Protein AF-A0A0N5BJQ1-F1 (afdb_monomer)

Secondary structure (DSSP, 8-state):
--SB-TTT-PBPB-TTSTTBEEEETT--EEEHHHHHHHHHHSSS-B-TTT--B--GGGEEE-----GGGTT----HHHHHHTTS--S-----EEEEETTEEEEEEEEEEETTEEEEEEEEEE----TT----EEEEEEEEEETTEEEEEEEEPSPPEEEEEEE-S-SSEEEEEEEETTS-EEEEEEE--SS------

Radius of gyration: 18.58 Å; Cα contacts (8 Å, |Δi|>4): 342; chains: 1; bounding box: 50×44×50 Å

InterPro domains:
  IPR001841 Zinc finger, RING-type [PS50089] (5-51)
  IPR013083 Zinc finger, RING/FYVE/PHD-type [G3DSA:3.30.40.10] (2-105)
  IPR018957 Zinc finger, C3HC4 RING-type [PF00097] (5-49)
  IPR037381 E3 ubiquitin-protein ligase RFWD3 [PTHR16047] (4-63)

pLDDT: mean 73.51, std 18.26, range [29.89, 95.06]

Organism: Strongyloides papillosus (NCBI:txid174720)

Nearest PDB structures (foldseek):
  6tlb-assembly1_C-2  TM=3.606E-01  e=2.655E+00  Plasmodium falciparum 3D7
  3fbq-assembly1_A  TM=3.312E-01  e=2.655E+00  Bacillus anthracis str. Sterne
  4hvn-assembly1_B  TM=5.365E-01  e=8.677E+00  Catenulispora acidiphila DSM 44928

Solvent-accessible surface area (backbone atoms only — not comparable to full-atom values): 11856 Å² total; per-residue (Å²): 131,71,86,33,15,76,83,81,69,44,67,34,42,62,81,93,47,64,39,11,43,24,32,36,81,85,70,53,56,30,20,41,49,58,50,54,49,52,40,73,77,34,100,62,41,48,39,93,88,77,69,42,81,50,56,89,84,36,49,44,76,56,70,55,70,58,68,78,65,52,72,62,82,77,53,73,74,58,57,61,61,66,76,67,88,62,94,69,94,72,53,83,40,83,47,76,57,89,64,35,33,46,29,44,52,46,73,50,76,48,91,78,31,41,38,39,33,32,35,41,39,43,62,76,85,62,93,83,64,93,73,78,50,52,36,28,32,39,37,30,25,50,60,78,43,75,80,41,78,46,77,42,64,75,60,47,76,72,45,77,50,73,53,72,84,54,82,61,40,48,35,38,38,37,32,31,70,86,70,52,72,52,73,52,66,47,71,63,56,94,86,61,94,69,82,77,131

Sequence (197 aa):
MPFVCAICSEAYTTNGTEHALFSTKYGHLFGKSCLEKWIQEKSRFECPTYRKLLLDSDYHPIYDVPNEFFEFQLDDKTRKCISGTSKEKQFFYKKRYGKACKIIEFFGTSNGYILIASYDVFHNDDFHNSSYEGSYFLKIYESDYVCYNRNFRPDRITAVVVNNYCKDDVEFCVGFSNGDIYKTVFYLTNGVRQTPR

Mean predicted aligned error: 15.21 Å

Foldseek 3Di:
DPCAAPQPRHHADAPPDQQAWKAFLVGHIHGNVRLVVVCVVDPFNADPVPRDGDDPVRMDGQAQPDNVRRPFDDDPVLSVVVPPPDPDPFRWGWDDDPQKIKIWGDWDDALQKIKTKIKIWGDDPPPPDGDTDIWIKIFIDNRNDGLDIDIDDRFDFDDKDWDRPDNQWIWIWTATPVGDIDTDIGGNDPPDRDDGD

Structure (mmCIF, N/CA/C/O backbone):
data_AF-A0A0N5BJQ1-F1
#
_entry.id   AF-A0A0N5BJQ1-F1
#
loop_
_atom_site.group_PDB
_atom_site.id
_atom_site.type_symbol
_atom_site.label_atom_id
_atom_site.label_alt_id
_atom_site.label_comp_id
_atom_site.label_asym_id
_atom_site.label_entity_id
_atom_site.label_seq_id
_atom_site.pdbx_PDB_ins_code
_atom_site.Cartn_x
_atom_site.Cartn_y
_atom_site.Cartn_z
_atom_site.occupancy
_atom_site.B_iso_or_equiv
_atom_site.auth_seq_id
_atom_site.auth_comp_id
_atom_site.auth_asym_id
_atom_site.auth_atom_id
_atom_site.pdbx_PDB_model_num
ATOM 1 N N . MET A 1 1 ? 0.325 10.043 2.085 1.00 47.06 1 MET A N 1
ATOM 2 C CA . MET A 1 1 ? 0.699 10.255 3.500 1.00 47.06 1 MET A CA 1
ATOM 3 C C . MET A 1 1 ? 2.065 9.626 3.694 1.00 47.06 1 MET A C 1
ATOM 5 O O . MET A 1 1 ? 2.308 8.616 3.042 1.00 47.06 1 MET A O 1
ATOM 9 N N . PRO A 1 2 ? 2.956 10.212 4.505 1.00 50.66 2 PRO A N 1
ATOM 10 C CA . PRO A 1 2 ? 4.203 9.539 4.848 1.00 50.66 2 PRO A CA 1
ATOM 11 C C . PRO A 1 2 ? 3.870 8.267 5.632 1.00 50.66 2 PRO A C 1
ATOM 13 O O . PRO A 1 2 ? 2.842 8.226 6.309 1.00 50.66 2 PRO A O 1
ATOM 16 N N . PHE A 1 3 ? 4.737 7.259 5.594 1.00 72.19 3 PHE A N 1
ATOM 17 C CA . PHE A 1 3 ? 4.626 6.113 6.500 1.00 72.19 3 PHE A CA 1
ATOM 18 C C . PHE A 1 3 ? 5.148 6.486 7.902 1.00 72.19 3 PHE A C 1
ATOM 20 O O . PHE A 1 3 ? 6.046 5.851 8.445 1.00 72.19 3 PHE A O 1
ATOM 27 N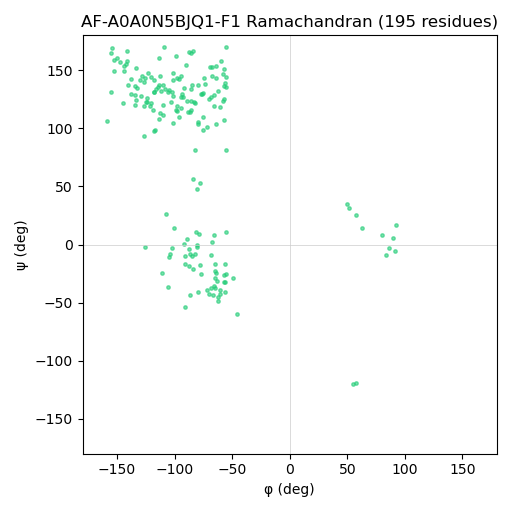 N . VAL A 1 4 ? 4.618 7.582 8.452 1.00 81.19 4 VAL A N 1
ATOM 28 C CA . VAL A 1 4 ? 4.858 8.055 9.817 1.00 81.19 4 VAL A CA 1
ATOM 29 C C . VAL A 1 4 ? 3.529 8.434 10.449 1.00 81.19 4 VAL A C 1
ATOM 31 O O . VAL A 1 4 ? 2.588 8.835 9.758 1.00 81.19 4 VAL A O 1
ATOM 34 N N . CYS A 1 5 ? 3.454 8.330 11.768 1.00 87.56 5 CYS A N 1
ATOM 35 C CA . CYS A 1 5 ? 2.252 8.629 12.524 1.00 87.56 5 CYS A CA 1
ATOM 36 C C . CYS A 1 5 ? 1.780 10.064 12.271 1.00 87.56 5 CYS A C 1
ATOM 38 O O . CYS A 1 5 ? 2.505 11.022 12.518 1.00 87.56 5 CYS A O 1
ATOM 40 N N . ALA A 1 6 ? 0.525 10.237 11.852 1.00 84.56 6 ALA A N 1
ATOM 41 C CA . ALA A 1 6 ? -0.022 11.563 11.564 1.00 84.56 6 ALA A CA 1
ATOM 42 C C . ALA A 1 6 ? -0.213 12.459 12.810 1.00 84.56 6 ALA A C 1
ATOM 44 O O . ALA A 1 6 ? -0.521 13.638 12.656 1.00 84.56 6 ALA A O 1
ATOM 45 N N . ILE A 1 7 ? -0.045 11.923 14.027 1.00 89.12 7 ILE A N 1
ATOM 46 C CA . ILE A 1 7 ? -0.130 12.687 15.284 1.00 89.12 7 ILE A CA 1
ATOM 47 C C . ILE A 1 7 ? 1.245 13.233 15.690 1.00 89.12 7 ILE A C 1
ATOM 49 O O . ILE A 1 7 ? 1.377 14.429 15.924 1.00 89.12 7 ILE A O 1
ATOM 53 N N . CYS A 1 8 ? 2.267 12.376 15.782 1.00 91.06 8 CYS A N 1
ATOM 54 C CA . CYS A 1 8 ? 3.595 12.767 16.276 1.00 91.06 8 CYS A CA 1
ATOM 55 C C . CYS A 1 8 ? 4.651 12.933 15.176 1.00 91.06 8 CYS A C 1
ATOM 57 O O . CYS A 1 8 ? 5.734 13.423 15.458 1.00 91.06 8 CYS A O 1
ATOM 59 N N . SER A 1 9 ? 4.346 12.557 13.932 1.00 85.62 9 SER A N 1
ATOM 60 C CA . SER A 1 9 ? 5.281 12.534 12.795 1.00 85.62 9 SER A CA 1
ATOM 61 C C . SER A 1 9 ? 6.473 11.573 12.939 1.00 85.62 9 SER A C 1
ATOM 63 O O . SER A 1 9 ? 7.401 11.639 12.134 1.00 85.62 9 SER A O 1
ATOM 65 N N . GLU A 1 10 ? 6.429 10.651 13.904 1.00 85.56 10 GLU A N 1
ATOM 66 C CA . GLU A 1 10 ? 7.450 9.616 14.107 1.00 85.56 10 GLU A CA 1
ATOM 67 C C . GLU A 1 10 ? 7.145 8.332 13.324 1.00 85.56 10 GLU A C 1
ATOM 69 O O . GLU A 1 10 ? 5.989 8.028 13.008 1.00 85.56 10 GLU A O 1
ATOM 74 N N . ALA A 1 11 ? 8.195 7.574 13.003 1.00 83.00 11 ALA A N 1
ATOM 75 C CA . ALA A 1 11 ? 8.070 6.285 12.330 1.00 83.00 11 ALA A CA 1
ATOM 76 C C . ALA A 1 11 ? 7.322 5.269 13.204 1.00 83.00 11 ALA A C 1
ATOM 78 O O . ALA A 1 11 ? 7.492 5.231 14.423 1.00 83.00 11 ALA A O 1
ATOM 79 N N . TYR A 1 12 ? 6.512 4.426 12.565 1.00 85.81 12 TYR A N 1
ATOM 80 C CA . TYR A 1 12 ? 5.837 3.322 13.243 1.00 85.81 12 TYR A CA 1
ATOM 81 C C . TYR A 1 12 ? 6.841 2.267 13.706 1.00 85.81 12 TYR A C 1
ATOM 83 O O . TYR A 1 12 ? 7.895 2.084 13.097 1.00 85.81 12 TYR A O 1
ATOM 91 N N . THR A 1 13 ? 6.491 1.547 14.763 1.00 86.12 13 THR A N 1
ATOM 92 C CA . THR A 1 13 ? 7.297 0.442 15.285 1.00 86.12 13 THR A CA 1
ATOM 93 C C . THR A 1 13 ? 6.628 -0.904 15.019 1.00 86.12 13 THR A C 1
ATOM 95 O O . THR A 1 13 ? 5.479 -0.979 14.581 1.00 86.12 13 THR A O 1
ATOM 98 N N . THR A 1 14 ? 7.364 -1.986 15.271 1.00 80.06 14 THR A N 1
ATOM 99 C CA . THR A 1 14 ? 6.900 -3.359 15.049 1.00 80.06 14 THR A CA 1
ATOM 100 C C . THR A 1 14 ? 5.643 -3.691 15.857 1.00 80.06 14 THR A C 1
ATOM 102 O O . THR A 1 14 ? 5.338 -3.071 16.881 1.00 80.06 14 THR A O 1
ATOM 105 N N . ASN A 1 15 ? 4.894 -4.698 15.410 1.00 78.81 15 ASN A N 1
ATOM 106 C CA . ASN A 1 15 ? 3.675 -5.138 16.086 1.00 78.81 15 ASN A CA 1
ATOM 107 C C . ASN A 1 15 ? 3.924 -5.488 17.561 1.00 78.81 15 ASN A C 1
ATOM 109 O O . ASN A 1 15 ? 4.967 -6.022 17.927 1.00 78.81 15 ASN A O 1
ATOM 113 N N . GLY A 1 16 ? 2.944 -5.182 18.415 1.00 80.81 16 GLY A N 1
ATOM 114 C CA . GLY A 1 16 ? 3.022 -5.424 19.861 1.00 80.81 16 GLY A CA 1
ATOM 115 C C . GLY A 1 16 ? 3.750 -4.338 20.662 1.00 80.81 16 GLY A C 1
ATOM 116 O O . GLY A 1 16 ? 3.666 -4.338 21.886 1.00 80.81 16 GLY A O 1
ATOM 117 N N . THR A 1 17 ? 4.406 -3.383 20.002 1.00 89.56 17 THR A N 1
ATOM 118 C CA . THR A 1 17 ? 5.011 -2.218 20.666 1.00 89.56 17 THR A CA 1
ATOM 119 C C . THR A 1 17 ? 3.997 -1.090 20.895 1.00 89.56 17 THR A C 1
ATOM 121 O O . THR A 1 17 ? 2.906 -1.069 20.319 1.00 89.56 17 THR A O 1
ATOM 124 N N . GLU A 1 18 ? 4.364 -0.107 21.721 1.00 93.38 18 GLU A N 1
ATOM 125 C CA . GLU A 1 18 ? 3.501 1.042 22.011 1.00 93.38 18 GLU A CA 1
ATOM 126 C C . GLU A 1 18 ? 3.228 1.925 20.794 1.00 93.38 18 GLU A C 1
ATOM 128 O O . GLU A 1 18 ? 2.179 2.551 20.736 1.00 93.38 18 GLU A O 1
ATOM 133 N N . HIS A 1 19 ? 4.137 2.003 19.821 1.00 92.94 19 HIS A N 1
ATOM 134 C CA . HIS A 1 19 ? 3.961 2.827 18.622 1.00 92.94 19 HIS A CA 1
ATOM 135 C C . HIS A 1 19 ? 3.692 1.986 17.362 1.00 92.94 19 HIS A C 1
ATOM 137 O O . HIS A 1 19 ? 3.968 2.408 16.237 1.00 92.94 19 HIS A O 1
ATOM 143 N N . ALA A 1 20 ? 3.129 0.787 17.562 1.00 90.75 20 ALA A N 1
ATOM 144 C CA . ALA A 1 20 ? 2.722 -0.104 16.485 1.00 90.75 20 ALA A CA 1
ATOM 145 C C . ALA A 1 20 ? 1.717 0.569 15.538 1.00 90.75 20 ALA A C 1
ATOM 147 O O . ALA A 1 20 ? 0.941 1.437 15.951 1.00 90.75 20 ALA A O 1
ATOM 148 N N . LEU A 1 21 ? 1.722 0.152 14.271 1.00 90.31 21 LEU A N 1
ATOM 149 C CA . LEU A 1 21 ? 0.856 0.710 13.238 1.00 90.31 21 LEU A CA 1
ATOM 150 C C . LEU A 1 21 ? -0.610 0.316 13.446 1.00 90.31 21 LEU A C 1
ATOM 152 O O . LEU A 1 21 ? -0.961 -0.862 13.491 1.00 90.31 21 LEU A O 1
ATOM 156 N N . PHE A 1 22 ? -1.476 1.320 13.507 1.00 91.44 22 PHE A N 1
ATOM 157 C CA . PHE A 1 22 ? -2.915 1.163 13.646 1.00 91.44 22 PHE A CA 1
ATOM 158 C C . PHE A 1 22 ? -3.651 1.915 12.543 1.00 91.44 22 PHE A C 1
ATOM 160 O O . PHE A 1 22 ? -3.259 3.017 12.156 1.00 91.44 22 PHE A O 1
ATOM 167 N N . SER A 1 23 ? -4.748 1.328 12.069 1.00 88.44 23 SER A N 1
ATOM 168 C CA . SER A 1 23 ? -5.658 1.946 11.110 1.00 88.44 23 SER A CA 1
ATOM 169 C C . SER A 1 23 ? -7.003 2.223 11.751 1.00 88.44 23 SER A C 1
ATOM 171 O O . SER A 1 23 ? -7.502 1.441 12.555 1.00 88.44 23 SER A O 1
ATOM 173 N N . THR A 1 24 ? -7.620 3.324 11.344 1.00 87.56 24 THR A N 1
ATOM 174 C CA . THR A 1 24 ? -9.048 3.570 11.587 1.00 87.56 24 THR A CA 1
ATOM 175 C C . THR A 1 24 ? -9.892 2.933 10.480 1.00 87.56 24 THR A C 1
ATOM 177 O O . THR A 1 24 ? -9.387 2.681 9.385 1.00 87.56 24 THR A O 1
ATOM 180 N N . LYS A 1 25 ? -11.207 2.788 10.682 1.00 81.69 25 LYS A N 1
ATOM 181 C CA . LYS A 1 25 ? -12.154 2.340 9.636 1.00 81.69 25 LYS A CA 1
ATOM 182 C C . LYS A 1 25 ? -12.154 3.195 8.363 1.00 81.69 25 LYS A C 1
ATOM 184 O O . LYS A 1 25 ? -12.683 2.789 7.335 1.00 81.69 25 LYS A O 1
ATOM 189 N N . TYR A 1 26 ? -11.592 4.401 8.439 1.00 80.94 26 TYR A N 1
ATOM 190 C CA . TYR A 1 26 ? -11.445 5.321 7.313 1.00 80.94 26 TYR A CA 1
ATOM 191 C C . TYR A 1 26 ? -10.097 5.168 6.583 1.00 80.94 26 TYR A C 1
ATOM 193 O O . TYR A 1 26 ? -9.828 5.930 5.661 1.00 80.94 26 TYR A O 1
ATOM 201 N N . GLY A 1 27 ? -9.233 4.242 7.013 1.00 78.25 27 GLY A N 1
ATOM 202 C CA . GLY A 1 27 ? -7.913 4.000 6.422 1.00 78.25 27 GLY A CA 1
ATOM 203 C C . GLY A 1 27 ? -6.814 4.977 6.860 1.00 78.25 27 GLY A C 1
ATOM 204 O O . GLY A 1 27 ? -5.725 4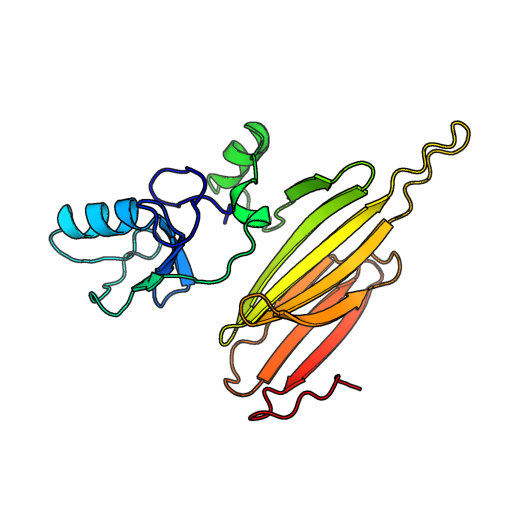.958 6.292 1.00 78.25 27 GLY A O 1
ATOM 205 N N . HIS A 1 28 ? -7.071 5.850 7.844 1.00 85.69 28 HIS A N 1
ATOM 206 C CA . HIS A 1 28 ? -6.037 6.738 8.393 1.00 85.69 28 HIS A CA 1
ATOM 207 C C . HIS A 1 28 ? -5.151 6.000 9.393 1.00 85.69 28 HIS A C 1
ATOM 209 O O . HIS A 1 28 ? -5.671 5.277 10.247 1.00 85.69 28 HIS A O 1
ATOM 215 N N . LEU A 1 29 ? -3.843 6.244 9.293 1.00 87.88 29 LEU A N 1
ATOM 216 C CA . LEU A 1 29 ? -2.798 5.507 9.994 1.00 87.88 29 LEU A CA 1
ATOM 217 C C . LEU A 1 29 ? -2.197 6.302 11.158 1.00 87.88 29 LEU A C 1
ATOM 219 O O . LEU A 1 29 ? -1.758 7.444 10.995 1.00 87.88 29 LEU A O 1
ATOM 223 N N . PHE A 1 30 ? -2.090 5.665 12.320 1.00 91.50 30 PHE A N 1
ATOM 224 C CA . PHE A 1 30 ? -1.558 6.258 13.547 1.00 91.50 30 PHE A CA 1
ATOM 225 C C . PHE A 1 30 ? -0.725 5.237 14.321 1.00 91.50 30 PHE A C 1
ATOM 227 O O . PHE A 1 30 ? -0.920 4.034 14.177 1.00 91.50 30 PHE A O 1
ATOM 234 N N . GLY A 1 31 ? 0.213 5.712 15.138 1.00 93.94 31 GLY A N 1
ATOM 235 C CA . GLY A 1 31 ? 0.858 4.860 16.132 1.00 93.94 31 GLY A CA 1
ATOM 236 C C . GLY A 1 31 ? -0.117 4.591 17.276 1.00 93.94 31 GLY A C 1
ATOM 237 O O . GLY A 1 31 ? -0.810 5.517 17.708 1.00 93.94 31 GLY A O 1
ATOM 238 N N . LYS A 1 32 ? -0.164 3.348 17.764 1.00 93.62 32 LYS A N 1
ATOM 239 C CA . LYS A 1 32 ? -1.105 2.882 18.796 1.00 93.62 32 LYS A CA 1
ATOM 240 C C . LYS A 1 32 ? -1.219 3.848 19.978 1.00 93.62 32 LYS A C 1
ATOM 242 O O . LYS A 1 32 ? -2.286 4.405 20.211 1.00 93.62 32 LYS A O 1
ATOM 247 N N . SER A 1 33 ? -0.112 4.114 20.665 1.00 95.06 33 SER A N 1
ATOM 248 C CA . SER A 1 33 ? -0.081 4.973 21.852 1.00 95.06 33 SER A CA 1
ATOM 249 C C . SER A 1 33 ? -0.489 6.410 21.554 1.00 95.06 33 SER A C 1
ATOM 251 O O . SER A 1 33 ? -1.084 7.068 22.402 1.00 95.06 33 SER A O 1
ATOM 253 N N . CYS A 1 34 ? -0.210 6.916 20.352 1.00 94.44 34 CYS A N 1
ATOM 254 C CA . CYS A 1 34 ? -0.657 8.245 19.950 1.00 94.44 34 CYS A CA 1
ATOM 255 C C . CYS A 1 34 ? -2.167 8.289 19.746 1.00 94.44 34 CYS A C 1
ATOM 257 O O . CYS A 1 34 ? -2.801 9.244 20.186 1.00 94.44 34 CYS A O 1
ATOM 259 N N . LEU A 1 35 ? -2.740 7.271 19.104 1.00 91.50 35 LEU A N 1
ATOM 260 C CA . LEU A 1 35 ? -4.183 7.185 18.910 1.00 91.50 35 LEU A CA 1
ATOM 261 C C . LEU A 1 35 ? -4.910 6.994 20.248 1.00 91.50 35 LEU A C 1
ATOM 263 O O . LEU A 1 35 ? -5.885 7.689 20.506 1.00 91.50 35 LEU A O 1
ATOM 267 N N . GLU A 1 36 ? -4.401 6.126 21.123 1.00 91.00 36 GLU A N 1
ATOM 268 C CA . GLU A 1 36 ? -4.949 5.890 22.467 1.00 91.00 36 GLU A CA 1
ATOM 269 C C . GLU A 1 36 ? -4.887 7.145 23.348 1.00 91.00 36 GLU A C 1
ATOM 271 O O . GLU A 1 36 ? -5.891 7.516 23.954 1.00 91.00 36 GLU A O 1
ATOM 276 N N . LYS A 1 37 ? -3.755 7.864 23.366 1.00 92.06 37 LYS A N 1
ATOM 277 C CA . LYS A 1 37 ? -3.653 9.160 24.062 1.00 92.06 37 LYS A CA 1
ATOM 278 C C . LYS A 1 37 ? -4.631 10.185 23.492 1.00 92.06 37 LYS A C 1
ATOM 280 O O . LYS A 1 37 ? -5.309 10.870 24.250 1.00 92.06 37 LYS A O 1
ATOM 285 N N . TRP A 1 38 ? -4.756 10.252 22.166 1.00 89.69 38 TRP A N 1
ATOM 286 C CA . TRP A 1 38 ? -5.704 11.152 21.510 1.00 89.69 38 TRP A CA 1
ATOM 287 C C . TRP A 1 38 ? -7.156 10.861 21.907 1.00 89.69 38 TRP A C 1
ATOM 289 O O . TRP A 1 38 ? -7.931 11.792 22.113 1.00 89.69 38 TRP A O 1
ATOM 299 N N . ILE A 1 39 ? -7.520 9.581 22.042 1.00 86.44 39 ILE A N 1
ATOM 300 C CA . ILE A 1 39 ? -8.830 9.156 22.550 1.00 86.44 39 ILE A CA 1
ATOM 301 C C . ILE A 1 39 ? -9.027 9.629 23.990 1.00 86.44 39 ILE A C 1
ATOM 303 O O . ILE A 1 39 ? -10.054 10.222 24.296 1.00 86.44 39 ILE A O 1
ATOM 307 N N . GLN A 1 40 ? -8.045 9.394 24.863 1.00 86.50 40 GLN A N 1
ATOM 308 C CA . GLN A 1 40 ? -8.136 9.736 26.287 1.00 86.50 40 GLN A CA 1
ATOM 309 C C . GLN A 1 40 ? -8.234 11.247 26.537 1.00 86.50 40 GLN A C 1
ATOM 311 O O . GLN A 1 40 ? -8.957 11.682 27.430 1.00 86.50 40 GLN A O 1
ATOM 316 N N . GLU A 1 41 ? -7.524 12.057 25.751 1.00 85.69 41 GLU A N 1
ATOM 317 C CA . GLU A 1 41 ? -7.511 13.518 25.892 1.00 85.69 41 GLU A CA 1
ATOM 318 C C . GLU A 1 41 ? -8.764 14.197 25.317 1.00 85.69 41 GLU A C 1
ATOM 320 O O . GLU A 1 41 ? -9.043 15.362 25.619 1.00 85.69 41 GLU A O 1
ATOM 325 N N . LYS A 1 42 ? -9.532 13.504 24.468 1.00 77.88 42 LYS A N 1
ATOM 326 C CA . LYS A 1 42 ? -10.724 14.056 23.821 1.00 77.88 42 LYS A CA 1
ATOM 327 C C . LYS A 1 42 ? -11.993 13.507 24.460 1.00 77.88 42 LYS A C 1
ATOM 329 O O . LYS A 1 42 ? -12.192 12.310 24.587 1.00 77.88 42 LYS A O 1
ATOM 334 N N . SER A 1 43 ? -12.936 14.400 24.758 1.00 68.19 43 SER A N 1
ATOM 335 C CA . SER A 1 43 ? -14.266 14.019 25.261 1.00 68.19 43 SER A CA 1
ATOM 336 C C . SER A 1 43 ? -15.102 13.220 24.253 1.00 68.19 43 SER A C 1
ATOM 338 O O . SER A 1 43 ? -16.097 12.601 24.626 1.00 68.19 43 SER A O 1
ATOM 340 N N . ARG A 1 44 ? -14.726 13.256 22.970 1.00 75.19 44 ARG A N 1
ATOM 341 C CA . ARG A 1 44 ? -15.329 12.484 21.884 1.00 75.19 44 ARG A CA 1
ATOM 342 C C . ARG A 1 44 ? -14.227 11.883 21.035 1.00 75.19 44 ARG A C 1
ATOM 344 O O . ARG A 1 44 ? -13.341 12.602 20.574 1.00 75.19 44 ARG A O 1
ATOM 351 N N . PHE A 1 45 ? -14.310 10.580 20.803 1.00 80.00 45 PHE A N 1
ATOM 352 C CA . PHE A 1 45 ? -13.349 9.896 19.961 1.00 80.00 45 PHE A CA 1
ATOM 353 C C . PHE A 1 45 ? -13.578 10.274 18.496 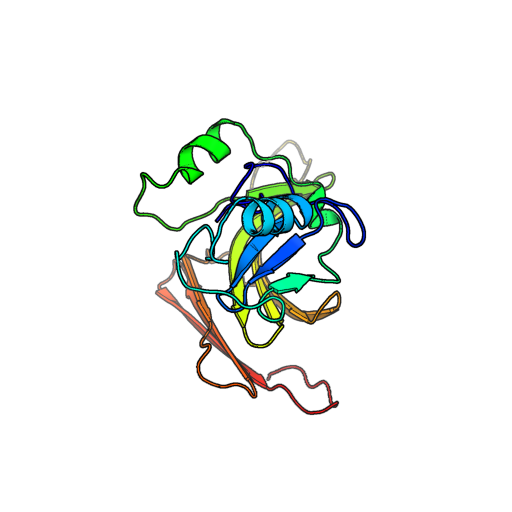1.00 80.00 45 PHE A C 1
ATOM 355 O O . PHE A 1 45 ? -14.495 9.789 17.843 1.00 80.00 45 PHE A O 1
ATOM 362 N N . GLU A 1 46 ? -12.748 11.176 17.980 1.00 86.06 46 GLU A N 1
ATOM 363 C CA . GLU A 1 46 ? -12.771 11.606 16.585 1.00 86.06 46 GLU A CA 1
ATOM 364 C C . GLU A 1 46 ? -11.452 11.268 15.893 1.00 86.06 46 GLU A C 1
ATOM 366 O O . GLU A 1 46 ? -10.370 11.427 16.462 1.00 86.06 46 GLU A O 1
ATOM 371 N N . CYS A 1 47 ? -11.539 10.855 14.626 1.00 84.19 47 CYS A N 1
ATOM 372 C CA . CYS A 1 47 ? -10.368 10.624 13.789 1.00 84.19 47 CYS A CA 1
ATOM 373 C C . CYS A 1 47 ? -9.520 11.910 13.690 1.00 84.19 47 CYS A C 1
ATOM 375 O O . CYS A 1 47 ? -10.039 12.916 13.201 1.00 84.19 47 CYS A O 1
ATOM 377 N N . PRO A 1 48 ? -8.220 11.892 14.047 1.00 82.81 48 PRO A N 1
ATOM 378 C CA . PRO A 1 48 ? -7.369 13.086 14.004 1.00 82.81 48 PRO A CA 1
ATOM 379 C C . PRO A 1 48 ? -7.301 13.753 12.621 1.00 82.81 48 PRO A C 1
ATOM 381 O O . PRO A 1 48 ? -7.192 14.973 12.519 1.00 82.81 48 PRO A O 1
ATOM 384 N N . THR A 1 49 ? -7.399 12.962 11.547 1.00 80.12 49 THR A N 1
ATOM 385 C CA . THR A 1 49 ? -7.339 13.462 10.165 1.00 80.12 49 THR A CA 1
ATOM 386 C C . THR A 1 49 ? -8.699 13.915 9.639 1.00 80.12 49 THR A C 1
ATOM 388 O O . THR A 1 49 ? -8.796 14.956 8.996 1.00 80.12 49 THR A O 1
ATOM 391 N N . TYR A 1 50 ? -9.756 13.137 9.889 1.00 78.81 50 TYR A N 1
ATOM 392 C CA . TYR A 1 50 ? -11.060 13.325 9.238 1.00 78.81 50 TYR A CA 1
ATOM 393 C C . TYR A 1 50 ? -12.121 13.968 10.143 1.00 78.81 50 TYR A C 1
ATOM 395 O O . TYR A 1 50 ? -13.187 14.341 9.661 1.00 78.81 50 TYR A O 1
ATOM 403 N N . ARG A 1 51 ? -11.836 14.088 11.448 1.00 80.44 51 ARG A N 1
ATOM 404 C CA . ARG A 1 51 ? -12.705 14.656 12.498 1.00 80.44 51 ARG A CA 1
ATOM 405 C C . ARG A 1 51 ? -14.116 14.062 12.534 1.00 80.44 51 ARG A C 1
ATOM 407 O O . ARG A 1 51 ? -15.088 14.732 12.861 1.00 80.44 51 ARG A O 1
ATOM 414 N N . LYS A 1 52 ? -14.237 12.786 12.160 1.00 83.25 52 LYS A N 1
ATOM 415 C CA . LYS A 1 52 ? -15.468 12.003 12.312 1.00 83.25 52 LYS A CA 1
ATOM 416 C C . LYS A 1 52 ? -15.360 11.097 13.520 1.00 83.25 52 LYS A C 1
ATOM 418 O O . LYS A 1 52 ? -14.275 10.586 13.796 1.00 83.25 52 LYS A O 1
ATOM 423 N N . LEU A 1 53 ? -16.501 10.866 14.165 1.00 83.81 53 LEU A N 1
ATOM 424 C CA . LEU A 1 53 ? -16.611 9.967 15.304 1.00 83.81 53 LEU A CA 1
ATOM 425 C C . LEU A 1 53 ? -16.118 8.558 14.950 1.00 83.81 53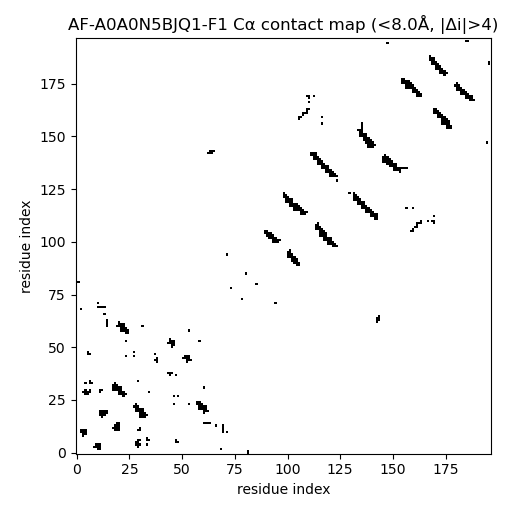 LEU A C 1
ATOM 427 O O . LEU A 1 53 ? -16.382 8.029 13.859 1.00 83.81 53 LEU A O 1
ATOM 431 N N . LEU A 1 54 ? -15.394 7.994 15.902 1.00 81.19 54 LEU A N 1
ATOM 432 C CA . LEU A 1 54 ? -14.905 6.632 15.948 1.00 81.19 54 LEU A CA 1
ATOM 433 C C . LEU A 1 54 ? -15.435 5.989 17.237 1.00 81.19 54 LEU A C 1
ATOM 435 O O . LEU A 1 54 ? -15.637 6.659 18.248 1.00 81.19 54 LEU A O 1
ATOM 439 N N . LEU A 1 55 ? -15.696 4.693 17.173 1.00 83.31 55 LEU A N 1
ATOM 440 C CA . LEU A 1 55 ? -15.956 3.819 18.313 1.00 83.31 55 LEU A CA 1
ATOM 441 C C . LEU A 1 55 ? -14.675 3.065 18.667 1.00 83.31 55 LEU A C 1
ATOM 443 O O . LEU A 1 55 ? -13.802 2.924 17.814 1.00 83.31 55 LEU A O 1
ATOM 447 N N . ASP A 1 56 ? -14.585 2.503 19.870 1.00 79.06 56 ASP A N 1
ATOM 448 C CA . ASP A 1 56 ? -13.416 1.703 20.276 1.00 79.06 56 ASP A CA 1
ATOM 449 C C . ASP A 1 56 ? -13.141 0.517 19.334 1.00 79.06 56 ASP A C 1
ATOM 451 O O . ASP A 1 56 ? -12.002 0.100 19.163 1.00 79.06 56 ASP A O 1
ATOM 455 N N . SER A 1 57 ? -14.171 0.012 18.649 1.00 81.62 57 SER A N 1
ATOM 456 C CA . SER A 1 57 ? -14.051 -1.029 17.622 1.00 81.62 57 SER A CA 1
ATOM 457 C C . SER A 1 57 ? -13.651 -0.516 16.230 1.00 81.62 57 SER A C 1
ATOM 459 O O . SER A 1 57 ? -13.437 -1.317 15.325 1.00 81.62 57 SER A O 1
ATOM 461 N N . ASP A 1 58 ? -13.602 0.802 16.013 1.00 85.62 58 ASP A N 1
ATOM 462 C CA . ASP A 1 58 ? -13.344 1.422 14.705 1.00 85.62 58 ASP A CA 1
ATOM 463 C C . ASP A 1 58 ? -11.854 1.660 14.422 1.00 85.62 58 ASP A C 1
ATOM 465 O O . ASP A 1 58 ? -11.510 2.278 13.407 1.00 85.62 58 ASP A O 1
ATOM 469 N N . TYR A 1 59 ? -10.964 1.206 15.301 1.00 86.44 59 TYR A N 1
ATOM 470 C CA . TYR A 1 59 ? -9.537 1.153 15.031 1.00 86.44 59 TYR A CA 1
ATOM 471 C C . TYR A 1 59 ? -8.995 -0.236 15.316 1.00 86.44 59 TYR A C 1
ATOM 473 O O . TYR A 1 59 ? -9.432 -0.927 16.231 1.00 86.44 59 TYR A O 1
ATOM 481 N N . HIS A 1 60 ? -8.030 -0.647 14.512 1.00 88.38 60 HIS A N 1
ATOM 482 C CA . HIS A 1 60 ? -7.435 -1.961 14.629 1.00 88.38 60 HIS A CA 1
ATOM 483 C C . HIS A 1 60 ? -5.943 -1.895 14.304 1.00 88.38 60 HIS A C 1
ATOM 485 O O . HIS A 1 60 ? -5.513 -1.056 13.501 1.00 88.38 60 HIS A O 1
ATOM 491 N N . PRO A 1 61 ? -5.139 -2.770 14.922 1.00 86.25 61 PRO A N 1
ATOM 492 C CA . PRO A 1 61 ? -3.764 -2.967 14.499 1.00 86.25 61 PRO A CA 1
ATOM 493 C C . PRO A 1 61 ? -3.727 -3.393 13.030 1.00 86.25 61 PRO A C 1
ATOM 495 O O . PRO A 1 61 ? -4.622 -4.088 12.536 1.00 86.25 61 PRO A O 1
ATOM 498 N N . ILE A 1 62 ? -2.681 -2.967 12.332 1.00 81.44 62 ILE A N 1
ATOM 499 C CA . ILE A 1 62 ? -2.291 -3.577 11.067 1.00 81.44 62 ILE A CA 1
ATOM 500 C C . ILE A 1 62 ? -1.170 -4.550 11.393 1.00 81.44 62 ILE A C 1
ATOM 502 O O . ILE A 1 62 ? -0.101 -4.140 11.839 1.00 81.44 62 ILE A O 1
ATOM 506 N N . TYR A 1 63 ? -1.436 -5.833 11.180 1.00 74.62 63 TYR A N 1
ATOM 507 C CA . TYR A 1 63 ? -0.442 -6.878 11.351 1.00 74.62 63 TYR A CA 1
ATOM 508 C C . TYR A 1 63 ? 0.374 -7.083 10.075 1.00 74.62 63 TYR A C 1
ATOM 510 O O . TYR A 1 63 ? 0.011 -6.589 9.009 1.00 74.62 63 TYR A O 1
ATOM 518 N N . ASP A 1 64 ? 1.493 -7.789 10.222 1.00 61.31 64 ASP A N 1
ATOM 519 C CA . ASP A 1 64 ? 2.292 -8.324 9.112 1.00 61.31 64 ASP A CA 1
ATOM 520 C C . ASP A 1 64 ? 2.801 -7.292 8.103 1.00 61.31 64 ASP A C 1
ATOM 522 O O . ASP A 1 64 ? 3.114 -7.605 6.958 1.00 61.31 64 ASP A O 1
ATOM 526 N N . VAL A 1 65 ? 2.947 -6.044 8.551 1.00 62.00 65 VAL A N 1
ATOM 527 C CA . VAL A 1 65 ? 3.736 -5.056 7.825 1.00 62.00 65 VAL A CA 1
ATOM 528 C C . VAL A 1 65 ? 5.191 -5.536 7.861 1.00 62.00 65 VAL A C 1
ATOM 530 O O . VAL A 1 65 ? 5.741 -5.662 8.962 1.00 62.00 65 VAL A O 1
ATOM 533 N N . PRO A 1 66 ? 5.829 -5.802 6.706 1.00 57.75 66 PRO A N 1
ATOM 534 C CA . PRO A 1 66 ? 7.206 -6.278 6.679 1.00 57.75 66 PRO A CA 1
ATOM 535 C C . PRO A 1 66 ? 8.112 -5.312 7.450 1.00 57.75 66 PRO A C 1
ATOM 537 O O . PRO A 1 66 ? 7.983 -4.096 7.294 1.00 57.75 66 PRO A O 1
ATOM 540 N N . ASN A 1 67 ? 9.014 -5.823 8.295 1.00 55.56 67 ASN A N 1
ATOM 541 C CA . ASN A 1 67 ? 9.874 -4.987 9.149 1.00 55.56 67 ASN A CA 1
ATOM 542 C C . ASN A 1 67 ? 10.687 -3.965 8.347 1.00 55.56 67 ASN A C 1
ATOM 544 O O . ASN A 1 67 ? 11.013 -2.880 8.830 1.00 55.56 67 ASN A O 1
ATOM 548 N N . GLU A 1 68 ? 10.933 -4.287 7.081 1.00 53.84 68 GLU A N 1
ATOM 549 C CA . GLU A 1 68 ? 11.512 -3.428 6.071 1.00 53.84 68 GLU A CA 1
ATOM 550 C C . GLU A 1 68 ? 10.834 -2.057 5.986 1.00 53.84 68 GLU A C 1
ATOM 552 O O . GLU A 1 68 ? 11.528 -1.105 5.623 1.00 53.84 68 GLU A O 1
ATOM 557 N N . PHE A 1 69 ? 9.541 -1.960 6.329 1.00 53.88 69 PHE A N 1
ATOM 558 C CA . PHE A 1 69 ? 8.749 -0.731 6.371 1.00 53.88 69 PHE A CA 1
ATOM 559 C C . PHE A 1 69 ? 8.998 0.160 7.586 1.00 53.88 69 PHE A C 1
ATOM 561 O O . PHE A 1 69 ? 8.776 1.368 7.519 1.00 53.88 69 PHE A O 1
ATOM 568 N N . PHE A 1 70 ? 9.448 -0.409 8.699 1.00 53.78 70 PHE A N 1
ATOM 569 C CA . PHE A 1 70 ? 9.705 0.343 9.929 1.00 53.78 70 PHE A CA 1
ATOM 570 C C . PHE A 1 70 ? 11.128 0.916 9.969 1.00 53.78 70 PHE A C 1
ATOM 572 O O . PHE A 1 70 ? 11.396 1.885 10.669 1.00 53.78 70 PHE A O 1
ATOM 579 N N . GLU A 1 71 ? 12.039 0.383 9.154 1.00 51.44 71 GLU A N 1
ATOM 580 C CA . GLU A 1 71 ? 13.418 0.876 9.005 1.00 51.44 71 GLU A CA 1
ATOM 581 C C . GLU A 1 71 ? 13.545 2.094 8.067 1.00 51.44 71 GLU A C 1
ATOM 583 O O . GLU A 1 71 ? 14.639 2.463 7.630 1.00 51.44 71 GLU A O 1
ATOM 588 N N . PHE A 1 72 ? 12.426 2.700 7.681 1.00 52.56 72 PHE A N 1
ATOM 589 C CA . PHE A 1 72 ? 12.390 3.780 6.707 1.00 52.56 72 PHE A CA 1
ATOM 590 C C . PHE A 1 72 ? 12.782 5.131 7.332 1.00 52.56 72 PHE A C 1
ATOM 592 O O . PHE A 1 72 ? 11.992 5.760 8.032 1.00 52.56 72 PHE A O 1
ATOM 599 N N . GLN A 1 73 ? 13.992 5.626 7.043 1.00 44.75 73 GLN A N 1
ATOM 600 C CA . GLN A 1 73 ? 14.393 6.997 7.390 1.00 44.75 73 GLN A CA 1
ATOM 601 C C . GLN A 1 73 ? 13.973 7.977 6.286 1.00 44.75 73 GLN A C 1
ATOM 603 O O . GLN A 1 73 ? 14.481 7.934 5.166 1.00 44.75 73 GLN A O 1
ATOM 608 N N . LEU A 1 74 ? 13.043 8.878 6.609 1.00 46.69 74 LEU A N 1
ATOM 609 C CA . LEU A 1 74 ? 12.723 10.046 5.785 1.00 46.69 74 LEU A CA 1
ATOM 610 C C . LEU A 1 74 ? 13.822 11.105 5.936 1.00 46.69 74 LEU A C 1
ATOM 612 O O . LEU A 1 74 ? 14.159 11.490 7.054 1.00 46.69 74 LEU A O 1
ATOM 616 N N . ASP A 1 75 ? 14.328 11.615 4.814 1.00 46.44 75 ASP A N 1
ATOM 617 C CA . ASP A 1 75 ? 15.175 12.810 4.786 1.00 46.44 75 ASP A CA 1
ATOM 618 C C . ASP A 1 75 ? 14.346 14.051 5.196 1.00 46.44 75 ASP A C 1
ATOM 620 O O . ASP A 1 75 ? 13.148 14.159 4.902 1.00 46.44 75 ASP A O 1
ATOM 624 N N . ASP A 1 76 ? 14.969 15.003 5.896 1.00 45.78 76 ASP A N 1
ATOM 625 C CA . ASP A 1 76 ? 14.339 16.242 6.373 1.00 45.78 76 ASP A CA 1
ATOM 626 C C . ASP A 1 76 ? 13.694 17.082 5.254 1.00 45.78 76 ASP A C 1
ATOM 628 O O . ASP A 1 76 ? 12.653 17.716 5.466 1.00 45.78 76 ASP A O 1
ATOM 632 N N . LYS A 1 77 ? 14.239 17.063 4.029 1.00 43.25 77 LYS A N 1
ATOM 633 C CA . LYS A 1 77 ? 13.604 17.692 2.858 1.00 43.25 77 LYS A CA 1
ATOM 634 C C . LYS A 1 77 ? 12.302 16.998 2.478 1.00 43.25 77 LYS A C 1
ATOM 636 O O . LYS A 1 77 ? 11.347 17.667 2.073 1.00 43.25 77 LYS A O 1
ATOM 641 N N . THR A 1 78 ? 12.243 15.678 2.629 1.00 40.00 78 THR A N 1
ATOM 642 C CA . THR A 1 78 ? 11.048 14.887 2.333 1.00 40.00 78 THR A CA 1
ATOM 643 C C . THR A 1 78 ? 9.962 15.134 3.385 1.00 40.00 78 THR A C 1
ATOM 645 O O . THR A 1 78 ? 8.808 15.336 3.017 1.00 40.00 78 THR A O 1
ATOM 648 N N . ARG A 1 79 ? 10.319 15.255 4.676 1.00 38.84 79 ARG A N 1
ATOM 649 C CA . ARG A 1 79 ? 9.377 15.616 5.763 1.00 38.84 79 ARG A CA 1
ATOM 650 C C . ARG A 1 79 ? 8.647 16.937 5.503 1.00 38.84 79 ARG A C 1
ATOM 652 O O . ARG A 1 79 ? 7.440 17.034 5.717 1.00 38.84 79 ARG A O 1
ATOM 659 N N . LYS A 1 80 ? 9.355 17.949 4.989 1.00 35.28 80 LYS A N 1
ATOM 660 C CA . LYS A 1 80 ? 8.799 19.292 4.755 1.00 35.28 80 LYS A CA 1
ATOM 661 C C . LYS A 1 80 ? 7.754 19.321 3.631 1.00 35.28 80 LYS A C 1
ATOM 663 O O . LYS A 1 80 ? 6.728 19.982 3.784 1.00 35.28 80 LYS A O 1
ATOM 668 N N . CYS A 1 81 ? 7.948 18.552 2.554 1.00 33.22 81 CYS A N 1
ATOM 669 C CA . CYS A 1 81 ? 6.966 18.433 1.460 1.00 33.22 81 CYS A CA 1
ATOM 670 C C . CYS A 1 81 ? 5.638 17.794 1.898 1.00 33.22 81 CYS A C 1
ATOM 672 O O . CYS A 1 81 ? 4.592 18.031 1.299 1.00 33.22 81 CYS A O 1
ATOM 674 N N . ILE A 1 82 ? 5.669 16.997 2.962 1.00 35.84 82 ILE A N 1
ATOM 675 C CA . ILE A 1 82 ? 4.542 16.174 3.399 1.00 35.84 82 ILE A CA 1
ATOM 676 C C . ILE A 1 82 ? 3.554 16.945 4.297 1.00 35.84 82 ILE A C 1
ATOM 678 O O . ILE A 1 82 ? 2.425 16.504 4.505 1.00 35.84 82 ILE A O 1
ATOM 682 N N . SER A 1 83 ? 3.921 18.157 4.723 1.00 37.28 83 SER A N 1
ATOM 683 C CA . SER A 1 83 ? 3.064 19.097 5.466 1.00 37.28 83 SER A CA 1
ATOM 684 C C . SER A 1 83 ? 1.883 19.685 4.666 1.00 37.28 83 SER A C 1
ATOM 686 O O . SER A 1 83 ? 1.105 20.466 5.207 1.00 37.28 83 SER A O 1
ATOM 688 N N . GLY A 1 84 ? 1.689 19.276 3.404 1.00 29.89 84 GLY A N 1
ATOM 689 C CA . GLY A 1 84 ? 0.410 19.440 2.702 1.00 29.89 84 GLY A CA 1
ATOM 690 C C . GLY A 1 84 ? 0.238 20.712 1.865 1.00 29.89 84 GLY A C 1
ATOM 691 O O . GLY A 1 84 ? -0.886 21.031 1.489 1.00 29.89 84 GLY A O 1
ATOM 692 N N . THR A 1 85 ? 1.310 21.430 1.526 1.00 33.22 85 THR A N 1
ATOM 693 C CA . THR A 1 85 ? 1.236 22.649 0.693 1.00 33.22 85 THR A CA 1
ATOM 694 C C . THR A 1 85 ? 1.308 22.413 -0.822 1.00 33.22 85 THR A C 1
ATOM 696 O O . THR A 1 85 ? 1.123 23.367 -1.576 1.00 33.22 85 THR A O 1
ATOM 699 N N . SER A 1 86 ? 1.514 21.179 -1.302 1.00 35.19 86 SER A N 1
ATOM 700 C CA . SER A 1 86 ? 1.581 20.872 -2.743 1.00 35.19 86 SER A CA 1
ATOM 701 C C . SER A 1 86 ? 0.430 19.976 -3.214 1.00 35.19 86 SER A C 1
ATOM 703 O O . SER A 1 86 ? 0.079 18.994 -2.561 1.00 35.19 86 SER A O 1
ATOM 705 N N . LYS A 1 87 ? -0.164 20.321 -4.366 1.00 32.16 87 LYS A N 1
ATOM 706 C CA . LYS A 1 87 ? -1.295 19.615 -5.001 1.00 32.16 87 LYS A CA 1
ATOM 707 C C . LYS A 1 87 ? -0.886 18.360 -5.789 1.00 32.16 87 LYS A C 1
ATOM 709 O O . LYS A 1 87 ? -1.758 17.684 -6.329 1.00 32.16 87 LYS A O 1
ATOM 714 N N . GLU A 1 88 ? 0.398 18.016 -5.841 1.00 33.81 88 GLU A N 1
ATOM 715 C CA . GLU A 1 88 ? 0.889 16.826 -6.544 1.00 33.81 88 GLU A CA 1
ATOM 716 C C . GLU A 1 88 ? 1.060 15.646 -5.578 1.00 33.81 88 GLU A C 1
ATOM 718 O O . GLU A 1 88 ? 1.944 15.626 -4.724 1.00 33.81 88 GLU A O 1
ATOM 723 N N . LYS A 1 89 ? 0.192 14.634 -5.706 1.00 36.88 89 LYS A N 1
ATOM 724 C CA . LYS A 1 89 ? 0.246 13.384 -4.929 1.00 36.88 89 LYS A CA 1
ATOM 725 C C . LYS A 1 89 ? 1.223 12.376 -5.555 1.00 36.88 89 LYS A C 1
ATOM 727 O O . LYS A 1 89 ? 0.823 11.264 -5.883 1.00 36.88 89 LYS A O 1
ATOM 732 N N . GLN A 1 90 ? 2.484 12.758 -5.732 1.00 36.59 90 GLN A N 1
ATOM 733 C CA . GLN A 1 90 ? 3.562 11.820 -6.062 1.00 36.59 90 GLN A CA 1
ATOM 734 C C . GLN A 1 90 ? 4.479 11.710 -4.845 1.00 36.59 90 GLN A C 1
ATOM 736 O O . GLN A 1 90 ? 5.132 12.677 -4.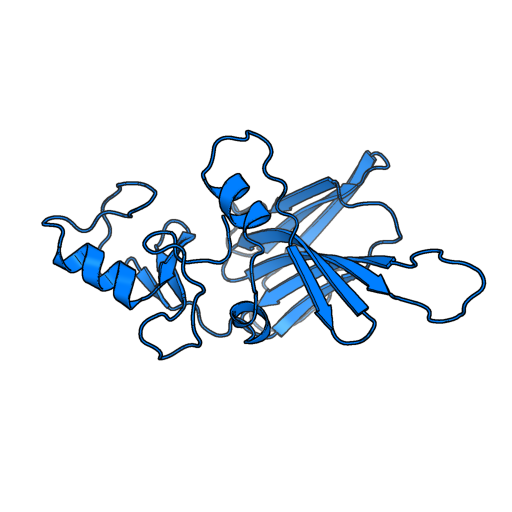456 1.00 36.59 90 GLN A O 1
ATOM 741 N N . PHE A 1 91 ? 4.476 10.548 -4.193 1.00 39.28 91 PHE A N 1
ATOM 742 C CA . PHE A 1 91 ? 5.376 10.273 -3.079 1.00 39.28 91 PHE A CA 1
ATOM 743 C C . PHE A 1 91 ? 6.550 9.471 -3.630 1.00 39.28 91 PHE A C 1
ATOM 745 O O . PHE A 1 91 ? 6.368 8.354 -4.091 1.00 39.28 91 PHE A O 1
ATOM 752 N N . PHE A 1 92 ? 7.749 10.044 -3.588 1.00 36.97 92 PHE A N 1
ATOM 753 C CA . PHE A 1 92 ? 8.972 9.335 -3.946 1.00 36.97 92 PHE A CA 1
ATOM 754 C C . PHE A 1 92 ? 9.639 8.851 -2.663 1.00 36.97 92 PHE A C 1
ATOM 756 O O . PHE A 1 92 ? 9.996 9.664 -1.809 1.00 36.97 92 PHE A O 1
ATOM 763 N N . TYR A 1 93 ? 9.810 7.540 -2.516 1.00 48.09 93 TYR A N 1
ATOM 764 C CA . TYR A 1 93 ? 10.506 6.959 -1.370 1.00 48.09 93 TYR A CA 1
ATOM 765 C C . TYR A 1 93 ? 11.663 6.089 -1.844 1.00 48.09 93 TYR A C 1
ATOM 767 O O . TYR A 1 93 ? 11.426 5.199 -2.640 1.00 48.09 93 TYR A O 1
ATOM 775 N N . LYS A 1 94 ? 12.893 6.306 -1.365 1.00 43.66 94 LYS A N 1
ATOM 776 C CA . LYS A 1 94 ? 14.111 5.634 -1.853 1.00 43.66 94 LYS A CA 1
ATOM 777 C C . LYS A 1 94 ? 14.775 4.826 -0.729 1.00 43.66 94 LYS A C 1
ATOM 779 O O . LYS A 1 94 ? 15.291 5.427 0.206 1.00 43.66 94 LYS A O 1
ATOM 784 N N . LYS A 1 95 ? 14.850 3.491 -0.838 1.00 47.22 95 LYS A N 1
ATOM 785 C CA . LYS A 1 95 ? 15.635 2.625 0.075 1.00 47.22 95 LYS A CA 1
ATOM 786 C C . LYS A 1 95 ? 16.760 1.917 -0.674 1.00 47.22 95 LYS A C 1
ATOM 788 O O . LYS A 1 95 ? 16.530 1.362 -1.744 1.00 47.22 95 LYS A O 1
ATOM 793 N N . ARG A 1 96 ? 17.973 1.920 -0.111 1.00 46.34 96 ARG A N 1
ATOM 794 C CA . ARG A 1 96 ? 19.125 1.150 -0.614 1.00 46.34 96 ARG A CA 1
ATOM 795 C C . ARG A 1 96 ? 19.220 -0.190 0.120 1.00 46.34 96 ARG A C 1
ATOM 797 O O . ARG A 1 96 ? 19.276 -0.208 1.342 1.00 46.34 96 ARG A O 1
ATOM 804 N N . TYR A 1 97 ? 19.284 -1.281 -0.632 1.00 47.00 97 TYR A N 1
ATOM 805 C CA . TYR A 1 97 ? 19.623 -2.628 -0.180 1.00 47.00 97 TYR A CA 1
ATOM 806 C C . TYR A 1 97 ? 20.913 -3.061 -0.888 1.00 47.00 97 TYR A C 1
ATOM 808 O O . TYR A 1 97 ? 20.888 -3.471 -2.049 1.00 47.00 97 TYR A O 1
ATOM 816 N N . GLY A 1 98 ? 22.063 -2.933 -0.220 1.00 64.94 98 GLY A N 1
ATOM 817 C CA . GLY A 1 98 ? 23.360 -3.199 -0.854 1.00 64.94 98 GLY A CA 1
ATOM 818 C C . GLY A 1 98 ? 23.571 -2.327 -2.103 1.00 64.94 98 GLY A C 1
ATOM 819 O O . GLY A 1 98 ? 23.554 -1.100 -2.000 1.00 64.94 98 GLY A O 1
ATOM 820 N N . LYS A 1 99 ? 23.736 -2.956 -3.278 1.00 62.19 99 LYS A N 1
ATOM 821 C CA . LYS A 1 99 ? 23.881 -2.282 -4.590 1.00 62.19 99 LYS A CA 1
ATOM 822 C C . LYS A 1 99 ? 22.550 -1.967 -5.294 1.00 62.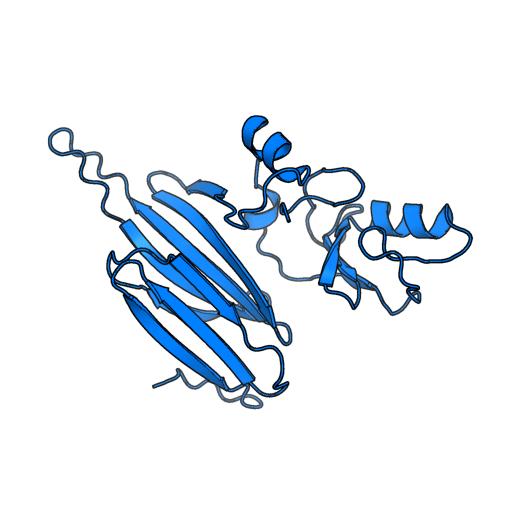19 99 LYS A C 1
ATOM 824 O O . LYS A 1 99 ? 22.550 -1.287 -6.317 1.00 62.19 99 LYS A O 1
ATOM 829 N N . ALA A 1 100 ? 21.419 -2.445 -4.777 1.00 60.75 100 ALA A N 1
ATOM 830 C CA . ALA A 1 100 ? 20.102 -2.199 -5.359 1.00 60.75 100 ALA A CA 1
ATOM 831 C C . ALA A 1 100 ? 19.370 -1.097 -4.587 1.00 60.75 100 ALA A C 1
ATOM 833 O O . ALA A 1 100 ? 19.442 -1.023 -3.362 1.00 60.75 100 ALA A O 1
ATOM 834 N N . CYS A 1 101 ? 18.638 -0.235 -5.281 1.00 68.75 101 CYS A N 1
ATOM 835 C CA . CYS A 1 101 ? 17.813 0.788 -4.660 1.00 68.75 101 CYS A CA 1
ATOM 836 C C . CYS A 1 101 ? 16.361 0.601 -5.090 1.00 68.75 101 CYS A C 1
ATOM 838 O O . CYS A 1 101 ? 16.065 0.698 -6.272 1.00 68.75 101 CYS A O 1
ATOM 840 N N . LYS A 1 102 ? 15.453 0.361 -4.141 1.00 73.81 102 LYS A N 1
ATOM 841 C CA . LYS A 1 102 ? 14.017 0.298 -4.424 1.00 73.81 102 LYS A CA 1
ATOM 842 C C . LYS A 1 102 ? 13.396 1.661 -4.184 1.00 73.81 102 LYS A C 1
ATOM 844 O O . LYS A 1 102 ? 13.610 2.251 -3.120 1.00 73.81 102 LYS A O 1
ATOM 849 N N . ILE A 1 103 ? 12.636 2.143 -5.157 1.00 76.06 103 ILE A N 1
ATOM 850 C CA . ILE A 1 103 ? 11.888 3.387 -5.058 1.00 76.06 103 ILE A CA 1
ATOM 851 C C . ILE A 1 103 ? 10.398 3.071 -5.057 1.00 76.06 103 ILE A C 1
ATOM 853 O O . ILE A 1 103 ? 9.886 2.607 -6.068 1.00 76.06 103 ILE A O 1
ATOM 857 N N . ILE A 1 104 ? 9.697 3.310 -3.949 1.00 78.12 104 ILE A N 1
ATOM 858 C CA . ILE A 1 104 ? 8.233 3.199 -3.926 1.00 78.12 104 ILE A CA 1
ATOM 859 C C . ILE A 1 104 ? 7.661 4.502 -4.475 1.00 78.12 104 ILE A C 1
ATOM 861 O O . ILE A 1 104 ? 7.957 5.571 -3.940 1.00 78.12 104 ILE A O 1
ATOM 865 N N . GLU A 1 105 ? 6.868 4.403 -5.541 1.00 78.00 105 GLU A N 1
ATOM 866 C CA . GLU A 1 105 ? 6.228 5.557 -6.185 1.00 78.00 105 GLU A CA 1
ATOM 867 C C . GLU A 1 105 ? 4.728 5.621 -5.882 1.00 78.00 105 GLU A C 1
ATOM 869 O O . GLU A 1 105 ? 4.169 6.701 -5.682 1.00 78.00 105 GLU A O 1
ATOM 874 N N . PHE A 1 106 ? 4.067 4.463 -5.808 1.00 79.75 106 PHE A N 1
ATOM 875 C CA . PHE A 1 106 ? 2.632 4.381 -5.563 1.00 79.75 106 PHE A CA 1
ATOM 876 C C . PHE A 1 106 ? 2.321 3.267 -4.573 1.00 79.75 106 PHE A C 1
ATOM 878 O O . PHE A 1 106 ? 2.916 2.190 -4.616 1.00 79.75 106 PHE A O 1
ATOM 885 N N . PHE A 1 107 ? 1.348 3.508 -3.702 1.00 83.81 107 PHE A N 1
ATOM 886 C CA . PHE A 1 107 ? 0.775 2.471 -2.857 1.00 83.81 107 PHE A CA 1
ATOM 887 C C . PHE A 1 107 ? -0.724 2.704 -2.664 1.00 83.81 107 PHE A C 1
ATOM 889 O O . PHE A 1 107 ? -1.201 3.839 -2.734 1.00 83.81 107 PHE A O 1
ATOM 896 N N . GLY A 1 108 ? -1.460 1.630 -2.412 1.00 77.12 108 GLY A N 1
ATOM 897 C CA . GLY A 1 108 ? -2.890 1.660 -2.138 1.00 77.12 108 GLY A CA 1
ATOM 898 C C . GLY A 1 108 ? -3.315 0.452 -1.317 1.00 77.12 108 GLY A C 1
ATOM 899 O O . GLY A 1 108 ? -2.574 -0.522 -1.204 1.00 77.12 108 GLY A O 1
ATOM 900 N N . THR A 1 109 ? -4.509 0.520 -0.739 1.00 77.38 109 THR A N 1
ATOM 901 C CA . THR A 1 109 ? -5.110 -0.596 -0.008 1.00 77.38 109 THR A CA 1
ATOM 902 C C . THR A 1 109 ? -6.534 -0.838 -0.492 1.00 77.38 109 THR A C 1
ATOM 904 O O . THR A 1 109 ? -7.263 0.107 -0.806 1.00 77.38 109 THR A O 1
ATOM 907 N N . SER A 1 110 ? -6.920 -2.109 -0.576 1.00 75.50 110 SER A N 1
ATOM 908 C CA . SER A 1 110 ? -8.279 -2.530 -0.930 1.00 75.50 110 SER A CA 1
ATOM 909 C C . SER A 1 110 ? -8.554 -3.913 -0.364 1.00 75.50 110 SER A C 1
ATOM 911 O O . SER A 1 110 ? -7.720 -4.794 -0.517 1.00 75.50 110 SER A O 1
ATOM 913 N N . ASN A 1 111 ? -9.693 -4.101 0.306 1.00 73.06 111 ASN A N 1
ATOM 914 C CA . ASN A 1 111 ? -10.162 -5.406 0.796 1.00 73.06 111 ASN A CA 1
ATOM 915 C C . ASN A 1 111 ? -9.122 -6.225 1.597 1.00 73.06 111 ASN A C 1
ATOM 917 O O . ASN A 1 111 ? -9.093 -7.444 1.510 1.00 73.06 111 ASN A O 1
ATOM 921 N N . GLY A 1 112 ? -8.258 -5.563 2.377 1.00 69.62 112 GLY A N 1
ATOM 922 C CA . GLY A 1 112 ? -7.191 -6.227 3.147 1.00 69.62 112 GLY A CA 1
ATOM 923 C C . GLY A 1 112 ? -5.888 -6.469 2.375 1.00 69.62 112 GLY A C 1
ATOM 924 O O . GLY A 1 112 ? -4.905 -6.902 2.968 1.00 69.62 112 GLY A O 1
ATOM 925 N N . TYR A 1 113 ? -5.847 -6.118 1.090 1.00 77.56 113 TYR A N 1
ATOM 926 C CA . TYR A 1 113 ? -4.661 -6.191 0.247 1.00 77.56 113 TYR A CA 1
ATOM 927 C C . TYR A 1 113 ? -3.924 -4.856 0.206 1.00 77.56 113 TYR A C 1
ATOM 929 O O . TYR A 1 113 ? -4.537 -3.782 0.196 1.00 77.56 113 TYR A O 1
ATOM 937 N N . ILE A 1 114 ? -2.598 -4.928 0.129 1.00 81.56 114 ILE A N 1
ATOM 938 C CA . ILE A 1 114 ? -1.714 -3.776 -0.055 1.00 81.56 114 ILE A CA 1
ATOM 939 C C . ILE A 1 114 ? -1.117 -3.860 -1.451 1.00 81.56 114 ILE A C 1
ATOM 941 O O . ILE A 1 114 ? -0.409 -4.805 -1.783 1.00 81.56 114 ILE A O 1
ATOM 945 N N . LEU A 1 115 ? -1.376 -2.850 -2.266 1.00 87.75 115 LEU A N 1
ATOM 946 C CA . LEU A 1 115 ? -0.846 -2.727 -3.612 1.00 87.75 115 LEU A CA 1
ATOM 947 C C . LEU A 1 115 ? 0.307 -1.725 -3.613 1.00 87.75 115 LEU A C 1
ATOM 949 O O . LEU A 1 115 ? 0.180 -0.629 -3.072 1.00 87.75 115 LEU A O 1
ATOM 953 N N . ILE A 1 116 ? 1.431 -2.099 -4.217 1.00 87.44 116 ILE A N 1
ATOM 954 C CA . ILE A 1 116 ? 2.669 -1.318 -4.225 1.00 87.44 116 ILE A CA 1
ATOM 955 C C . ILE A 1 116 ? 3.228 -1.298 -5.635 1.00 87.44 116 ILE A C 1
ATOM 957 O O . ILE A 1 116 ? 3.577 -2.350 -6.169 1.00 87.44 116 ILE A O 1
ATOM 961 N N . ALA A 1 117 ? 3.360 -0.105 -6.209 1.00 89.75 117 ALA A N 1
ATOM 962 C CA . ALA A 1 117 ? 4.082 0.113 -7.452 1.00 89.75 117 ALA A CA 1
ATOM 963 C C . ALA A 1 117 ? 5.389 0.852 -7.173 1.00 89.75 117 ALA A C 1
ATOM 965 O O . ALA A 1 117 ? 5.456 1.794 -6.375 1.00 89.75 117 ALA A O 1
ATOM 966 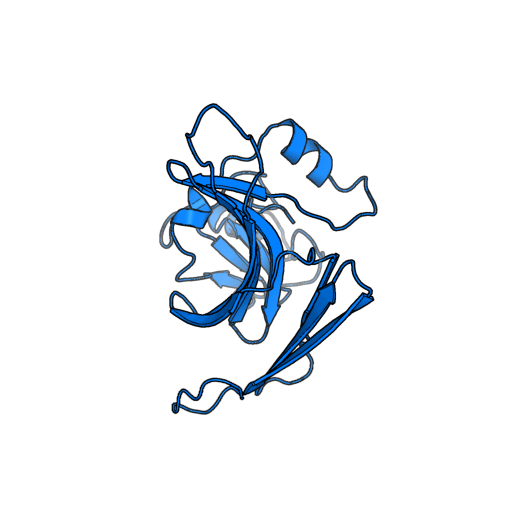N N . SER A 1 118 ? 6.466 0.375 -7.772 1.00 87.19 118 SER A N 1
ATOM 967 C CA . SER A 1 118 ? 7.818 0.776 -7.406 1.00 87.19 118 SER A CA 1
ATOM 968 C C . SER A 1 118 ? 8.775 0.615 -8.577 1.00 87.19 118 SER A C 1
ATOM 970 O O . SER A 1 118 ? 8.441 -0.005 -9.581 1.00 87.19 118 SER A O 1
ATOM 972 N N . TYR A 1 119 ? 9.975 1.156 -8.425 1.00 85.38 119 TYR A N 1
ATOM 973 C CA . TYR A 1 119 ? 11.067 1.086 -9.379 1.00 85.38 119 TYR A CA 1
ATOM 974 C C . TYR A 1 119 ? 12.302 0.494 -8.700 1.00 85.38 119 TYR A C 1
ATOM 976 O O . TYR A 1 119 ? 12.768 1.015 -7.686 1.00 85.38 119 TYR A O 1
ATOM 984 N N . ASP A 1 120 ? 12.826 -0.601 -9.241 1.00 82.56 120 ASP A N 1
ATOM 985 C CA . ASP A 1 120 ? 14.107 -1.164 -8.821 1.00 82.56 120 ASP A CA 1
ATOM 986 C C . ASP A 1 120 ? 15.230 -0.523 -9.643 1.00 82.56 120 ASP A C 1
ATOM 988 O O . ASP A 1 120 ? 15.210 -0.590 -10.866 1.00 82.56 120 ASP A O 1
ATOM 992 N N . VAL A 1 121 ? 16.210 0.085 -8.974 1.00 79.44 121 VAL A N 1
ATOM 993 C CA . VAL A 1 121 ? 17.451 0.603 -9.565 1.00 79.44 121 VAL A CA 1
ATOM 994 C C . VAL A 1 121 ? 18.577 -0.366 -9.241 1.00 79.44 121 VAL A C 1
ATOM 996 O O . VAL A 1 121 ? 18.873 -0.586 -8.062 1.00 79.44 121 VAL A O 1
ATOM 999 N N . PHE A 1 122 ? 19.249 -0.892 -10.257 1.00 73.12 122 PHE A N 1
ATOM 1000 C CA . PHE A 1 122 ? 20.442 -1.711 -10.076 1.00 73.12 122 PHE A CA 1
ATOM 1001 C C . PHE A 1 122 ? 21.692 -0.872 -10.373 1.00 73.12 122 PHE A C 1
ATOM 1003 O O . PHE A 1 122 ? 21.782 -0.223 -11.414 1.00 73.12 122 PHE A O 1
ATOM 1010 N N . HIS A 1 123 ? 22.657 -0.844 -9.447 1.00 68.00 123 HIS A N 1
ATOM 1011 C CA . HIS A 1 123 ? 23.988 -0.309 -9.734 1.00 68.00 123 HIS A CA 1
ATOM 1012 C C . HIS A 1 123 ? 24.872 -1.425 -10.295 1.00 68.00 123 HIS A C 1
ATOM 1014 O O . HIS A 1 123 ? 25.211 -2.366 -9.575 1.00 68.00 123 HIS A O 1
ATOM 1020 N N . ASN A 1 124 ? 25.264 -1.296 -11.563 1.00 61.47 124 ASN A N 1
ATOM 1021 C CA . ASN A 1 124 ? 26.394 -2.039 -12.108 1.00 61.47 124 ASN A CA 1
ATOM 1022 C C . ASN A 1 124 ? 27.674 -1.280 -11.745 1.00 61.47 124 ASN A C 1
ATOM 1024 O O . ASN A 1 124 ? 27.816 -0.105 -12.077 1.00 61.47 124 ASN A O 1
ATOM 1028 N N . ASP A 1 125 ? 28.591 -1.945 -11.045 1.00 58.69 125 ASP A N 1
ATOM 1029 C CA . ASP A 1 125 ? 29.872 -1.364 -10.611 1.00 58.69 125 ASP A CA 1
ATOM 1030 C C . ASP A 1 125 ? 30.922 -1.315 -11.739 1.00 58.69 125 ASP A C 1
ATOM 1032 O O . ASP A 1 125 ? 32.084 -0.995 -11.494 1.00 58.69 125 ASP A O 1
ATOM 1036 N N . ASP A 1 126 ? 30.539 -1.613 -12.981 1.00 60.34 126 ASP A N 1
ATOM 1037 C CA . ASP A 1 126 ? 31.459 -1.598 -14.112 1.00 60.34 126 ASP A CA 1
ATOM 1038 C C . ASP A 1 126 ? 31.682 -0.156 -14.592 1.00 60.34 126 ASP A C 1
ATOM 1040 O O . ASP A 1 126 ? 30.848 0.473 -15.244 1.00 60.34 126 ASP A O 1
ATOM 1044 N N . PHE A 1 127 ? 32.858 0.357 -14.227 1.00 55.84 127 PHE A N 1
ATOM 1045 C CA . PHE A 1 127 ? 33.358 1.736 -14.294 1.00 55.84 127 PHE A CA 1
ATOM 1046 C C . PHE A 1 127 ? 33.338 2.453 -15.662 1.00 55.84 127 PHE A C 1
ATOM 1048 O O . PHE A 1 127 ? 33.910 3.537 -15.774 1.00 55.84 127 PHE A O 1
ATOM 1055 N N . HIS A 1 128 ? 32.687 1.922 -16.700 1.00 58.12 128 HIS A N 1
ATOM 1056 C CA . HIS A 1 128 ? 32.754 2.501 -18.045 1.00 58.12 128 HIS A CA 1
ATOM 1057 C C . HIS A 1 128 ? 31.429 2.844 -18.734 1.00 58.12 128 HIS A C 1
ATOM 1059 O O . HIS A 1 128 ? 31.477 3.450 -19.803 1.00 58.12 128 HIS A O 1
ATOM 1065 N N . ASN A 1 129 ? 30.259 2.580 -18.141 1.00 50.75 129 ASN A N 1
ATOM 1066 C CA . ASN A 1 129 ? 29.008 3.139 -18.668 1.00 50.75 129 ASN A CA 1
ATOM 1067 C C . ASN A 1 129 ? 27.907 3.166 -17.594 1.00 50.75 129 ASN A C 1
ATOM 1069 O O . ASN A 1 129 ? 27.353 2.134 -17.230 1.00 50.75 129 ASN A O 1
ATOM 1073 N N . SER A 1 130 ? 27.582 4.345 -17.063 1.00 49.69 130 SER A N 1
ATOM 1074 C CA . SER A 1 130 ? 26.606 4.527 -15.977 1.00 49.69 130 SER A CA 1
ATOM 1075 C C . SER A 1 130 ? 25.150 4.513 -16.465 1.00 49.69 130 SER A C 1
ATOM 1077 O O . SER A 1 130 ? 24.352 5.383 -16.111 1.00 49.69 130 SER A O 1
ATOM 1079 N N . SER A 1 131 ? 24.769 3.532 -17.286 1.00 56.94 131 SER A N 1
ATOM 1080 C CA . SER A 1 131 ? 23.357 3.321 -17.603 1.00 56.94 131 SER A CA 1
ATOM 1081 C C . SER A 1 131 ? 22.678 2.662 -16.405 1.00 56.94 131 SER A C 1
ATOM 1083 O O . SER A 1 131 ? 22.933 1.498 -16.099 1.00 56.94 131 SER A O 1
ATOM 1085 N N . TYR A 1 132 ? 21.825 3.416 -15.713 1.00 59.75 132 TYR A N 1
ATOM 1086 C CA . TYR A 1 132 ? 20.940 2.873 -14.687 1.00 59.75 132 TYR A CA 1
ATOM 1087 C C . TYR A 1 132 ? 19.967 1.900 -15.351 1.00 59.75 132 TYR A C 1
ATOM 1089 O O . TYR A 1 132 ? 19.023 2.327 -16.013 1.00 59.75 132 TYR A O 1
ATOM 1097 N N . GLU A 1 133 ? 20.204 0.603 -15.189 1.00 71.00 133 GLU A N 1
ATOM 1098 C CA . GLU A 1 133 ? 19.232 -0.409 -15.573 1.00 71.00 133 GLU A CA 1
ATOM 1099 C C . GLU A 1 133 ? 18.271 -0.592 -14.399 1.00 71.00 133 GLU A C 1
ATOM 1101 O O . GLU A 1 133 ? 18.673 -0.801 -13.249 1.00 71.00 133 GLU A O 1
ATOM 1106 N N . GLY A 1 134 ? 16.987 -0.415 -14.671 1.00 76.81 134 GLY A N 1
ATOM 1107 C CA . GLY A 1 134 ? 15.959 -0.527 -13.660 1.00 76.81 134 GLY A CA 1
ATOM 1108 C C . GLY A 1 134 ? 14.634 -0.935 -14.262 1.00 76.81 134 GLY A C 1
ATOM 1109 O O . GLY A 1 134 ? 14.400 -0.801 -15.464 1.00 76.81 134 GLY A O 1
ATOM 1110 N N . SER A 1 135 ? 13.768 -1.472 -13.416 1.00 86.38 135 SER A N 1
ATOM 1111 C CA . SER A 1 135 ? 12.462 -1.963 -13.834 1.00 86.38 135 SER A CA 1
ATOM 1112 C C . SER A 1 135 ? 11.390 -1.489 -12.882 1.00 86.38 135 SER A C 1
ATOM 1114 O O . SER A 1 135 ? 11.541 -1.567 -11.659 1.00 86.38 135 SER A O 1
ATOM 1116 N N . TYR A 1 136 ? 10.281 -1.047 -13.457 1.00 90.38 136 TYR A N 1
ATOM 1117 C CA . TYR A 1 136 ? 9.071 -0.805 -12.702 1.00 90.38 136 TYR A CA 1
ATOM 1118 C C . TYR A 1 136 ? 8.429 -2.138 -12.335 1.00 90.38 136 TYR A C 1
ATOM 1120 O O . TYR A 1 136 ? 8.450 -3.089 -13.112 1.00 90.38 136 TYR A O 1
ATOM 1128 N N . PHE A 1 137 ? 7.846 -2.231 -11.152 1.00 90.50 137 PHE A N 1
ATOM 1129 C CA . PHE A 1 137 ? 7.114 -3.410 -10.724 1.00 90.50 137 PHE A CA 1
ATOM 1130 C C . PHE A 1 137 ? 5.875 -3.022 -9.941 1.00 90.50 137 PHE A C 1
ATOM 1132 O O . PHE A 1 137 ? 5.788 -1.941 -9.360 1.00 90.50 137 PHE A O 1
ATOM 1139 N N . LEU A 1 138 ? 4.927 -3.947 -9.910 1.00 91.38 138 LEU A N 1
ATOM 1140 C CA . LEU A 1 138 ? 3.749 -3.888 -9.077 1.00 91.38 138 LEU A CA 1
ATOM 1141 C C . LEU A 1 138 ? 3.606 -5.190 -8.305 1.00 91.38 138 LEU A C 1
ATOM 1143 O O . LEU A 1 138 ? 3.585 -6.273 -8.893 1.00 91.38 138 LEU A O 1
ATOM 1147 N N . LYS A 1 139 ? 3.466 -5.067 -6.991 1.00 90.50 139 LYS A N 1
ATOM 1148 C CA . LYS A 1 139 ? 3.185 -6.177 -6.090 1.00 90.50 139 LYS A CA 1
ATOM 1149 C C . LYS A 1 139 ? 1.892 -5.941 -5.338 1.00 90.50 139 LYS A C 1
ATOM 1151 O O . LYS A 1 139 ? 1.591 -4.808 -4.971 1.00 90.50 139 LYS A O 1
ATOM 1156 N N . ILE A 1 140 ? 1.164 -7.022 -5.098 1.00 87.31 140 ILE A N 1
ATOM 1157 C CA . ILE A 1 140 ? 0.039 -7.042 -4.171 1.00 87.31 140 ILE A CA 1
ATOM 1158 C C . ILE A 1 140 ? 0.379 -8.018 -3.065 1.00 87.31 140 ILE A C 1
ATOM 1160 O O . ILE A 1 140 ? 0.831 -9.136 -3.325 1.00 87.31 140 ILE A O 1
ATOM 1164 N N . TYR A 1 141 ? 0.180 -7.543 -1.849 1.00 80.56 141 TYR A N 1
ATOM 1165 C CA . TYR A 1 141 ? 0.395 -8.269 -0.621 1.00 80.56 141 TYR A CA 1
ATOM 1166 C C . TYR A 1 141 ? -0.949 -8.570 0.021 1.00 80.56 141 TYR A C 1
ATOM 1168 O O . TYR A 1 141 ? -1.821 -7.703 0.086 1.00 80.56 141 TYR A O 1
ATOM 1176 N N . GLU A 1 142 ? -1.081 -9.789 0.512 1.00 80.56 142 GLU A N 1
ATOM 1177 C CA . GLU A 1 142 ? -2.095 -10.208 1.465 1.00 80.56 142 GLU A CA 1
ATOM 1178 C C . GLU A 1 142 ? -1.349 -10.547 2.749 1.00 80.56 142 GLU A C 1
ATOM 1180 O O . GLU A 1 142 ? -0.620 -11.539 2.773 1.00 80.56 142 GLU A O 1
ATOM 1185 N N . SER A 1 143 ? -1.468 -9.709 3.784 1.00 71.56 143 SER A N 1
ATOM 1186 C CA . SER A 1 143 ? -0.593 -9.817 4.963 1.00 71.56 143 SER A CA 1
ATOM 1187 C C . SER A 1 143 ? 0.894 -9.762 4.525 1.00 71.56 143 SER A C 1
ATOM 1189 O O . SER A 1 143 ? 1.298 -8.780 3.895 1.00 71.56 143 SER A O 1
ATOM 1191 N N . ASP A 1 144 ? 1.694 -10.796 4.790 1.00 63.28 144 ASP A N 1
ATOM 1192 C CA . ASP A 1 144 ? 3.112 -10.916 4.427 1.00 63.28 144 ASP A CA 1
ATOM 1193 C C . ASP A 1 144 ? 3.353 -11.579 3.057 1.00 63.28 144 ASP A C 1
ATOM 1195 O O . ASP A 1 144 ? 4.471 -11.560 2.525 1.00 63.28 144 ASP A O 1
ATOM 1199 N N . TYR A 1 145 ? 2.311 -12.144 2.445 1.00 71.31 145 TYR A N 1
ATOM 1200 C CA . TYR A 1 145 ? 2.436 -12.937 1.232 1.00 71.31 145 TYR A CA 1
ATOM 1201 C C . TYR A 1 145 ? 2.240 -12.092 -0.027 1.00 71.31 145 TYR A C 1
ATOM 1203 O O . TYR A 1 145 ? 1.213 -11.440 -0.215 1.00 71.31 145 TYR A O 1
ATOM 1211 N N . VAL A 1 146 ? 3.199 -12.156 -0.955 1.00 81.00 146 VAL A N 1
ATOM 1212 C CA . VAL A 1 146 ? 3.050 -11.557 -2.290 1.00 81.00 146 VAL A CA 1
ATOM 1213 C C . VAL A 1 146 ? 2.129 -12.443 -3.128 1.00 81.00 146 VAL A C 1
ATOM 1215 O O . VAL A 1 146 ? 2.567 -13.447 -3.691 1.00 81.00 146 VAL A O 1
ATOM 1218 N N . CYS A 1 147 ? 0.854 -12.074 -3.227 1.00 85.00 147 CYS A N 1
ATOM 1219 C CA . CYS A 1 147 ? -0.144 -12.816 -4.000 1.00 85.00 147 CYS A CA 1
ATOM 1220 C C . CYS A 1 147 ? -0.144 -12.445 -5.492 1.00 85.00 147 CYS A C 1
ATOM 1222 O O . CYS A 1 147 ? -0.563 -13.240 -6.334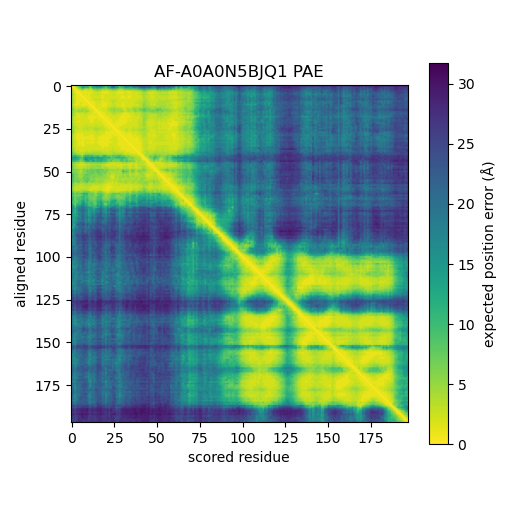 1.00 85.00 147 CYS A O 1
ATOM 1224 N N . TYR A 1 148 ? 0.384 -11.270 -5.835 1.00 88.81 148 TYR A N 1
ATOM 1225 C CA . TYR A 1 148 ? 0.574 -10.836 -7.213 1.00 88.81 148 TYR A CA 1
ATOM 1226 C C . TYR A 1 148 ? 1.902 -10.100 -7.354 1.00 88.81 148 TYR A C 1
ATOM 1228 O O . TYR A 1 148 ? 2.253 -9.259 -6.529 1.00 88.81 148 TYR A O 1
ATOM 1236 N N . ASN A 1 149 ? 2.634 -10.392 -8.426 1.00 89.94 149 ASN A N 1
ATOM 1237 C CA . ASN A 1 149 ? 3.873 -9.709 -8.765 1.00 89.94 149 ASN A CA 1
ATOM 1238 C C . ASN A 1 149 ? 3.983 -9.584 -10.280 1.00 89.94 149 ASN A C 1
ATOM 1240 O O . ASN A 1 149 ? 3.996 -10.591 -10.989 1.00 89.94 149 ASN A O 1
ATOM 1244 N N . ARG A 1 150 ? 4.102 -8.355 -10.771 1.00 90.62 150 ARG A N 1
ATOM 1245 C CA . ARG A 1 150 ? 4.326 -8.082 -12.185 1.00 90.62 150 ARG A CA 1
ATOM 1246 C C . ARG A 1 150 ? 5.426 -7.056 -12.341 1.00 90.62 150 ARG A C 1
ATOM 1248 O O . ARG A 1 150 ? 5.321 -5.947 -11.831 1.00 90.62 150 ARG A O 1
ATOM 1255 N N . ASN A 1 151 ? 6.446 -7.427 -13.101 1.00 90.06 151 ASN A N 1
ATOM 1256 C CA . ASN A 1 151 ? 7.437 -6.483 -13.585 1.00 90.06 151 ASN A CA 1
ATOM 1257 C C . ASN A 1 151 ? 6.919 -5.861 -14.878 1.00 90.06 151 ASN A C 1
ATOM 1259 O O . ASN A 1 151 ? 6.430 -6.558 -15.771 1.00 90.06 151 ASN A O 1
ATOM 1263 N N . PHE A 1 152 ? 7.041 -4.551 -14.972 1.00 87.56 152 PHE A N 1
ATOM 1264 C CA . PHE A 1 152 ? 6.844 -3.807 -16.194 1.00 87.56 152 PHE A CA 1
ATOM 1265 C C . PHE A 1 152 ? 8.213 -3.543 -16.820 1.00 87.56 152 PHE A C 1
ATOM 1267 O O . PHE A 1 152 ? 9.221 -3.350 -16.134 1.00 87.56 152 PHE A O 1
ATOM 1274 N N . ARG A 1 153 ? 8.244 -3.586 -18.155 1.00 75.75 153 ARG A N 1
ATOM 1275 C CA . ARG A 1 153 ? 9.365 -3.096 -18.973 1.00 75.75 153 ARG A CA 1
ATOM 1276 C C . ARG A 1 153 ? 9.647 -1.616 -18.619 1.00 75.75 153 ARG A C 1
ATOM 1278 O O . ARG A 1 153 ? 8.860 -1.048 -17.866 1.00 75.75 153 ARG A O 1
ATOM 1285 N N . PRO A 1 154 ? 10.747 -0.976 -19.068 1.00 71.25 154 PRO A N 1
ATOM 1286 C CA . PRO A 1 154 ? 11.209 0.298 -18.488 1.00 71.25 154 PRO A CA 1
ATOM 1287 C C . PRO A 1 154 ? 10.269 1.501 -18.699 1.00 71.25 154 PRO A C 1
ATOM 1289 O O . PRO A 1 154 ? 10.628 2.627 -18.363 1.00 71.25 154 PRO A O 1
ATOM 1292 N N . ASP A 1 155 ? 9.068 1.279 -19.228 1.00 81.94 155 ASP A N 1
ATOM 1293 C CA . ASP A 1 155 ? 8.006 2.265 -19.289 1.00 81.94 155 ASP A CA 1
ATOM 1294 C C . ASP A 1 155 ? 7.621 2.710 -17.877 1.00 81.94 155 ASP A C 1
ATOM 1296 O O . ASP A 1 155 ? 7.181 1.931 -17.025 1.00 81.94 155 ASP A O 1
ATOM 1300 N N . ARG A 1 156 ? 7.815 4.004 -17.631 1.00 86.12 156 ARG A N 1
ATOM 1301 C CA . ARG A 1 156 ? 7.595 4.610 -16.327 1.00 86.12 156 ARG A CA 1
ATOM 1302 C C . ARG A 1 156 ? 6.128 4.554 -15.949 1.00 86.12 156 ARG A C 1
ATOM 1304 O O . ARG A 1 156 ? 5.278 5.029 -16.701 1.00 86.12 156 ARG A O 1
ATOM 1311 N N . ILE A 1 157 ? 5.847 4.055 -14.748 1.00 90.06 157 ILE A N 1
ATOM 1312 C CA . ILE A 1 157 ? 4.516 4.152 -14.152 1.00 90.06 157 ILE A CA 1
ATOM 1313 C C . ILE A 1 157 ? 4.247 5.622 -13.816 1.00 90.06 157 ILE A C 1
ATOM 1315 O O . ILE A 1 157 ? 5.040 6.284 -13.151 1.00 90.06 157 ILE A O 1
ATOM 1319 N N . THR A 1 158 ? 3.129 6.153 -14.297 1.00 89.31 158 THR A N 1
ATOM 1320 C CA . THR A 1 158 ? 2.718 7.548 -14.068 1.00 89.31 158 THR A CA 1
ATOM 1321 C C . THR A 1 158 ? 1.502 7.656 -13.162 1.00 89.31 158 THR A C 1
ATOM 1323 O O . THR A 1 158 ? 1.323 8.679 -12.498 1.00 89.31 158 THR A O 1
ATOM 1326 N N . ALA A 1 159 ? 0.681 6.609 -13.107 1.00 89.00 159 ALA A N 1
ATOM 1327 C CA . ALA A 1 159 ? -0.497 6.554 -12.259 1.00 89.00 159 ALA A CA 1
ATOM 1328 C C . ALA A 1 159 ? -0.837 5.114 -11.880 1.00 89.00 159 ALA A C 1
ATOM 1330 O O . ALA A 1 159 ? -0.643 4.184 -12.661 1.00 89.00 159 ALA A O 1
ATOM 1331 N N . VAL A 1 160 ? -1.410 4.949 -10.692 1.00 89.19 160 VAL A N 1
ATOM 1332 C CA . VAL A 1 160 ? -1.952 3.680 -10.211 1.00 89.19 160 VAL A CA 1
ATOM 1333 C C . VAL A 1 160 ? -3.272 3.963 -9.516 1.00 89.19 160 VAL A C 1
ATOM 1335 O O . VAL A 1 160 ? -3.350 4.856 -8.672 1.00 89.19 160 VAL A O 1
ATOM 1338 N N . VAL A 1 161 ? -4.312 3.221 -9.883 1.00 88.50 161 VAL A N 1
ATOM 1339 C CA . VAL A 1 161 ? -5.658 3.380 -9.324 1.00 88.50 161 VAL A CA 1
ATOM 1340 C C . VAL A 1 161 ? -6.199 2.009 -8.960 1.00 88.50 161 VAL A C 1
ATOM 1342 O O . VAL A 1 161 ? -6.085 1.074 -9.748 1.00 88.50 161 VAL A O 1
ATOM 1345 N N . VAL A 1 162 ? -6.795 1.899 -7.776 1.00 85.62 162 VAL A N 1
ATOM 1346 C CA . VAL A 1 162 ? -7.461 0.682 -7.301 1.00 85.62 162 VAL A CA 1
ATOM 1347 C C . VAL A 1 162 ? -8.957 0.958 -7.228 1.00 85.62 162 VAL A C 1
ATOM 1349 O O . VAL A 1 162 ? -9.371 2.005 -6.724 1.00 85.62 162 VAL A O 1
ATOM 1352 N N . ASN A 1 163 ? -9.761 0.051 -7.772 1.00 84.06 163 ASN A N 1
ATOM 1353 C CA . ASN A 1 163 ? -11.205 0.088 -7.632 1.00 84.06 163 ASN A CA 1
ATOM 1354 C C . ASN A 1 163 ? -11.593 -0.611 -6.324 1.00 84.06 163 ASN A C 1
ATOM 1356 O O . ASN A 1 163 ? -11.401 -1.813 -6.165 1.00 84.06 163 ASN A O 1
ATOM 1360 N N . ASN A 1 164 ? -12.165 0.157 -5.399 1.00 79.06 164 ASN A N 1
ATOM 1361 C CA . ASN A 1 164 ? -12.566 -0.325 -4.075 1.00 79.06 164 ASN A CA 1
ATOM 1362 C C . ASN A 1 164 ? -14.075 -0.605 -3.979 1.00 79.06 164 ASN A C 1
ATOM 1364 O O . ASN A 1 164 ? -14.620 -0.679 -2.879 1.00 79.06 164 ASN A O 1
ATOM 1368 N N . TYR A 1 165 ? -14.782 -0.667 -5.111 1.00 81.25 165 TYR A N 1
ATOM 1369 C CA . TYR A 1 165 ? -16.234 -0.843 -5.116 1.00 81.25 165 TYR A CA 1
ATOM 1370 C C . TYR A 1 165 ? -16.660 -2.300 -4.897 1.00 81.25 165 TYR A C 1
ATOM 1372 O O . TYR A 1 165 ? -17.621 -2.560 -4.172 1.00 81.25 165 TYR A O 1
ATOM 1380 N N . CYS A 1 166 ? -15.952 -3.249 -5.509 1.00 76.69 166 CYS A N 1
ATOM 1381 C CA . CYS A 1 166 ? -16.218 -4.672 -5.343 1.00 76.69 166 CYS A CA 1
ATOM 1382 C C . CYS A 1 166 ? -15.502 -5.190 -4.090 1.00 76.69 166 CYS A C 1
ATOM 1384 O O . CYS A 1 166 ? -14.363 -4.810 -3.831 1.00 76.69 166 CYS A O 1
ATOM 1386 N N . LYS A 1 167 ? -16.173 -6.030 -3.296 1.00 77.19 167 LYS A N 1
ATOM 1387 C CA . LYS A 1 167 ? -15.590 -6.649 -2.089 1.00 77.19 167 LYS A CA 1
ATOM 1388 C C . LYS A 1 167 ? -14.922 -7.997 -2.367 1.00 77.19 167 LYS A C 1
ATOM 1390 O O . LYS A 1 167 ? -14.137 -8.455 -1.545 1.00 77.19 167 LYS A O 1
ATOM 1395 N N . ASP A 1 168 ? -15.235 -8.599 -3.512 1.00 81.62 168 ASP A N 1
ATOM 1396 C CA . ASP A 1 168 ? -14.860 -9.974 -3.856 1.00 81.62 168 ASP A CA 1
ATOM 1397 C C . ASP A 1 168 ? -13.671 -10.034 -4.833 1.00 81.62 168 ASP A C 1
ATOM 1399 O O . ASP A 1 168 ? -13.181 -11.108 -5.187 1.00 81.62 168 ASP A O 1
ATOM 1403 N N . ASP A 1 169 ? -13.187 -8.877 -5.284 1.00 83.44 169 ASP A N 1
ATOM 1404 C CA . ASP A 1 169 ? -12.013 -8.753 -6.135 1.00 83.44 169 ASP A CA 1
ATOM 1405 C C . ASP A 1 169 ? -11.166 -7.529 -5.760 1.00 83.44 169 ASP A C 1
ATOM 1407 O O . ASP A 1 169 ? -11.553 -6.664 -4.968 1.00 83.44 169 ASP A O 1
ATOM 1411 N N . VAL A 1 170 ? -9.953 -7.504 -6.303 1.00 84.62 170 VAL A N 1
ATOM 1412 C CA . VAL A 1 170 ? -9.078 -6.337 -6.328 1.00 84.62 170 VAL A CA 1
ATOM 1413 C C . VAL A 1 170 ? -8.845 -5.983 -7.791 1.00 84.62 170 VAL A C 1
ATOM 1415 O O . VAL A 1 170 ? -8.004 -6.570 -8.474 1.00 84.62 170 VAL A O 1
ATOM 1418 N N . GLU A 1 171 ? -9.605 -5.017 -8.291 1.00 90.31 171 GLU A N 1
ATOM 1419 C CA . GLU A 1 171 ? -9.407 -4.442 -9.620 1.00 90.31 171 GLU A CA 1
ATOM 1420 C C . GLU A 1 171 ? -8.479 -3.226 -9.541 1.00 90.31 171 GLU A C 1
ATOM 1422 O O . GLU A 1 171 ? -8.636 -2.346 -8.692 1.00 90.31 171 GLU A O 1
ATOM 1427 N N . PHE A 1 172 ? -7.509 -3.149 -10.449 1.00 90.88 172 PHE A N 1
ATOM 1428 C CA . PHE A 1 172 ? -6.602 -2.010 -10.519 1.00 90.88 172 PHE A CA 1
ATOM 1429 C C . PHE A 1 172 ? -6.145 -1.701 -11.944 1.00 90.88 172 PHE A C 1
ATOM 1431 O O . PHE A 1 172 ? -6.121 -2.557 -12.834 1.00 90.88 172 PHE A O 1
ATOM 1438 N N . CYS A 1 173 ? -5.738 -0.448 -12.130 1.00 93.06 173 CYS A N 1
ATOM 1439 C CA . CYS A 1 173 ? -5.188 0.084 -13.366 1.00 93.06 173 CYS A CA 1
ATOM 1440 C C . CYS A 1 173 ? -3.838 0.757 -13.101 1.00 93.06 173 CYS A C 1
ATOM 1442 O O . CYS A 1 173 ? -3.676 1.486 -12.122 1.00 93.06 173 CYS A O 1
ATOM 1444 N N . VAL A 1 174 ? -2.892 0.549 -14.010 1.00 93.38 174 VAL A N 1
ATOM 1445 C CA . VAL A 1 174 ? -1.568 1.173 -14.035 1.00 93.38 174 VAL A CA 1
ATOM 1446 C C . VAL A 1 174 ? -1.443 1.936 -15.349 1.00 93.38 174 VAL A C 1
ATOM 1448 O O . VAL A 1 174 ? -1.604 1.349 -16.416 1.00 93.38 174 VAL A O 1
ATOM 1451 N N . GLY A 1 175 ? -1.199 3.241 -15.271 1.00 92.31 175 GLY A N 1
ATOM 1452 C CA . GLY A 1 175 ? -0.914 4.092 -16.423 1.00 92.31 175 GLY A CA 1
ATOM 1453 C C . GLY A 1 175 ? 0.589 4.267 -16.613 1.00 92.31 175 GLY A C 1
ATO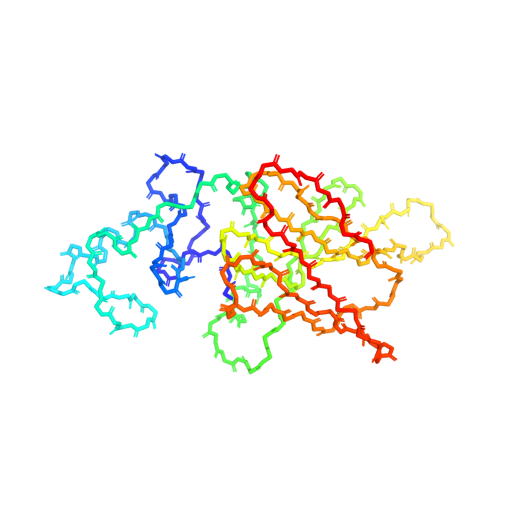M 1454 O O . GLY A 1 175 ? 1.322 4.399 -15.627 1.00 92.31 175 GLY A O 1
ATOM 1455 N N . PHE A 1 176 ? 1.033 4.289 -17.867 1.00 93.06 176 PHE A N 1
ATOM 1456 C CA . PHE A 1 176 ? 2.440 4.434 -18.238 1.00 93.06 176 PHE A CA 1
ATOM 1457 C C . PHE A 1 176 ? 2.718 5.758 -18.951 1.00 93.06 176 PHE A C 1
ATOM 1459 O O . PHE A 1 176 ? 1.825 6.413 -19.491 1.00 93.06 176 PHE A O 1
ATOM 1466 N N . SER A 1 177 ? 3.986 6.166 -18.974 1.00 91.19 177 SER A N 1
ATOM 1467 C CA . SER A 1 177 ? 4.434 7.386 -19.657 1.00 91.19 177 SER A CA 1
ATOM 1468 C C . SER A 1 177 ? 4.265 7.342 -21.174 1.00 91.19 177 SER A C 1
ATOM 1470 O O . SER A 1 177 ? 4.206 8.394 -21.802 1.00 91.19 177 SER A O 1
ATOM 1472 N N . ASN A 1 178 ? 4.194 6.148 -21.763 1.00 90.31 178 ASN A N 1
ATOM 1473 C CA . ASN A 1 178 ? 3.946 5.954 -23.192 1.00 90.31 178 ASN A CA 1
ATOM 1474 C C . ASN A 1 178 ? 2.449 6.074 -23.566 1.00 90.31 178 ASN A C 1
ATOM 1476 O O . ASN A 1 178 ? 2.112 5.994 -24.742 1.00 90.31 178 ASN A O 1
ATOM 1480 N N . GLY A 1 179 ? 1.563 6.294 -22.584 1.00 91.62 179 GLY A N 1
ATOM 1481 C CA . GLY A 1 179 ? 0.114 6.381 -22.775 1.00 91.62 179 GLY A CA 1
ATOM 1482 C C . GLY A 1 179 ? -0.626 5.050 -22.621 1.00 91.62 179 GLY A C 1
ATOM 1483 O O . GLY A 1 179 ? -1.858 5.053 -22.616 1.00 91.62 179 GLY A O 1
ATOM 1484 N N . ASP A 1 180 ? 0.087 3.936 -22.447 1.00 93.25 180 ASP A N 1
ATOM 1485 C CA . ASP A 1 180 ? -0.531 2.633 -22.234 1.00 93.25 180 ASP A CA 1
ATOM 1486 C C . ASP A 1 180 ? -1.214 2.556 -20.868 1.00 93.25 180 ASP A C 1
ATOM 1488 O O . ASP A 1 180 ? -0.824 3.198 -19.884 1.00 93.25 180 ASP A O 1
ATOM 1492 N N . ILE A 1 181 ? -2.237 1.706 -20.807 1.00 94.12 181 ILE A N 1
ATOM 1493 C CA . ILE A 1 181 ? -2.957 1.389 -19.580 1.00 94.12 181 ILE A CA 1
ATOM 1494 C C . ILE A 1 181 ? -2.960 -0.124 -19.414 1.00 94.12 181 ILE A C 1
ATOM 1496 O O . ILE A 1 181 ? -3.509 -0.860 -20.233 1.00 94.12 181 ILE A O 1
ATOM 1500 N N . TYR A 1 182 ? -2.379 -0.586 -18.313 1.00 92.88 182 TYR A N 1
ATOM 1501 C CA . TYR A 1 182 ? -2.509 -1.960 -17.867 1.00 92.88 182 TYR A CA 1
ATOM 1502 C C . TYR A 1 182 ? -3.649 -2.055 -16.861 1.00 92.88 182 TYR A C 1
ATOM 1504 O O . TYR A 1 182 ? -3.591 -1.460 -15.789 1.00 92.88 182 TYR A O 1
ATOM 1512 N N . LYS A 1 183 ? -4.677 -2.828 -17.199 1.00 93.94 183 LYS A N 1
ATOM 1513 C CA . LYS A 1 183 ? -5.815 -3.117 -16.329 1.00 93.94 183 LYS A CA 1
ATOM 1514 C C . LYS A 1 183 ? -5.810 -4.594 -15.969 1.00 93.94 183 LYS A C 1
ATOM 1516 O O . LYS A 1 183 ? -5.606 -5.436 -16.841 1.00 93.94 183 LYS A O 1
ATOM 1521 N N . THR A 1 184 ? -6.081 -4.917 -14.711 1.00 92.12 184 THR A N 1
ATOM 1522 C CA . THR A 1 184 ? -6.296 -6.307 -14.306 1.00 92.12 184 THR A CA 1
ATOM 1523 C C . THR A 1 184 ? -7.257 -6.403 -13.129 1.00 92.12 184 THR A C 1
ATOM 1525 O O . THR A 1 184 ? -7.493 -5.429 -12.411 1.00 92.12 184 THR A O 1
ATOM 1528 N N . VAL A 1 185 ? -7.821 -7.594 -12.968 1.00 88.56 185 VAL A N 1
ATOM 1529 C CA . VAL A 1 185 ? -8.726 -7.947 -11.880 1.00 88.56 185 VAL A CA 1
ATOM 1530 C C . VAL A 1 185 ? -8.143 -9.170 -11.197 1.00 88.56 185 VAL A C 1
ATOM 1532 O O . VAL A 1 185 ? -7.897 -10.196 -11.832 1.00 88.56 185 VAL A O 1
ATOM 1535 N N . PHE A 1 186 ? -7.891 -9.039 -9.904 1.00 81.62 186 PHE A N 1
ATOM 1536 C CA . PHE A 1 186 ? -7.417 -10.117 -9.058 1.00 81.62 186 PHE A CA 1
ATOM 1537 C C . PHE A 1 186 ? -8.600 -10.649 -8.248 1.00 81.62 186 PHE A C 1
ATOM 1539 O O . PHE A 1 186 ? -9.070 -9.994 -7.321 1.00 81.62 186 PHE A O 1
ATOM 1546 N N . TYR A 1 187 ? -9.122 -11.813 -8.635 1.00 80.00 187 TYR A N 1
ATOM 1547 C CA . TYR A 1 187 ? -10.285 -12.413 -7.980 1.00 80.00 187 TYR A CA 1
ATOM 1548 C C . TYR A 1 187 ? -9.900 -13.069 -6.655 1.00 80.00 187 TYR A C 1
ATOM 1550 O O . TYR A 1 187 ? -9.001 -13.915 -6.610 1.00 80.00 187 TYR A O 1
ATOM 1558 N N . LEU A 1 188 ? -10.633 -12.734 -5.593 1.00 69.12 188 LEU A N 1
ATOM 1559 C CA . LEU A 1 188 ? -10.459 -13.320 -4.269 1.00 69.12 188 LEU A CA 1
ATOM 1560 C C . LEU A 1 188 ? -11.214 -14.648 -4.232 1.00 69.12 188 LEU A C 1
ATOM 1562 O O . LEU A 1 188 ? -12.364 -14.742 -3.814 1.00 69.12 188 LEU A O 1
ATOM 1566 N N . THR A 1 189 ? -10.605 -15.703 -4.764 1.00 57.19 189 THR A N 1
ATOM 1567 C CA . THR A 1 189 ? -11.216 -17.033 -4.681 1.00 57.19 189 THR A CA 1
ATOM 1568 C C . THR A 1 189 ? -11.040 -17.586 -3.272 1.00 57.19 189 THR A C 1
ATOM 1570 O O . THR A 1 189 ? -9.929 -17.622 -2.747 1.00 57.19 189 THR A O 1
ATOM 1573 N N . ASN A 1 190 ? -12.142 -18.052 -2.678 1.00 47.81 190 ASN A N 1
ATOM 1574 C CA . ASN A 1 190 ? -12.187 -18.778 -1.406 1.00 47.81 190 ASN A CA 1
ATOM 1575 C C . ASN A 1 190 ? -11.273 -20.026 -1.434 1.00 47.81 190 ASN A C 1
ATOM 1577 O O . ASN A 1 190 ? -11.734 -21.144 -1.656 1.00 47.81 190 ASN A O 1
ATOM 1581 N N . GLY A 1 191 ? -9.970 -19.838 -1.218 1.00 48.41 191 GLY A N 1
ATOM 1582 C CA . GLY A 1 191 ? -8.998 -20.900 -0.961 1.00 48.41 191 GLY A CA 1
ATOM 1583 C C . GLY A 1 191 ? -8.293 -21.538 -2.166 1.00 48.41 191 GLY A C 1
ATOM 1584 O O . GLY A 1 191 ? -7.532 -22.477 -1.946 1.00 48.41 191 GLY A O 1
ATOM 1585 N N . VAL A 1 192 ? -8.463 -21.068 -3.412 1.00 46.94 192 VAL A N 1
ATOM 1586 C CA . VAL A 1 192 ? -7.755 -21.658 -4.574 1.00 46.94 192 VAL A CA 1
ATOM 1587 C C . VAL A 1 192 ? -6.993 -20.606 -5.374 1.00 46.94 192 VAL A C 1
ATOM 1589 O O . VAL A 1 192 ? -7.507 -20.000 -6.304 1.00 46.94 192 VAL A O 1
ATOM 1592 N N . ARG A 1 193 ? -5.709 -20.452 -5.038 1.00 46.53 193 ARG A N 1
ATOM 1593 C CA . ARG A 1 193 ? -4.748 -19.570 -5.714 1.00 46.53 193 ARG A CA 1
ATOM 1594 C C . ARG A 1 193 ? -4.650 -19.912 -7.205 1.00 46.53 193 ARG A C 1
ATOM 1596 O O . ARG A 1 193 ? -4.033 -20.912 -7.567 1.00 46.53 193 ARG A O 1
ATOM 1603 N N . GLN A 1 194 ? -5.202 -19.070 -8.071 1.00 40.81 194 GLN A N 1
ATOM 1604 C CA . GLN A 1 194 ? -4.855 -19.067 -9.490 1.00 40.81 194 GLN A CA 1
ATOM 1605 C C . GLN A 1 194 ? -4.236 -17.724 -9.855 1.00 40.81 194 GLN A C 1
ATOM 1607 O O . GLN A 1 194 ? -4.757 -16.666 -9.510 1.00 40.81 194 GLN A O 1
ATOM 1612 N N . THR A 1 195 ? -3.103 -17.775 -10.548 1.00 42.72 195 THR A N 1
ATOM 1613 C CA . THR A 1 195 ? -2.500 -16.605 -11.180 1.00 42.72 195 THR A CA 1
ATOM 1614 C C . THR A 1 195 ? -3.468 -16.052 -12.231 1.00 42.72 195 THR A C 1
ATOM 1616 O O . THR A 1 195 ? -3.976 -16.834 -13.041 1.00 42.72 195 THR A O 1
ATOM 1619 N N . PRO A 1 196 ? -3.728 -14.731 -12.258 1.00 49.41 196 PRO A N 1
ATOM 1620 C CA . PRO A 1 196 ? -4.509 -14.119 -13.328 1.00 49.41 196 PRO A CA 1
ATOM 1621 C C . PRO A 1 196 ? -3.854 -14.408 -14.687 1.00 49.41 196 PRO A C 1
ATOM 1623 O O . PRO A 1 196 ? -2.628 -14.325 -14.801 1.00 49.41 196 PRO A O 1
ATOM 1626 N N . ARG A 1 197 ? -4.663 -14.774 -15.688 1.00 36.44 197 ARG A N 1
ATOM 1627 C CA . ARG A 1 197 ? -4.223 -14.903 -17.087 1.00 36.44 197 ARG A CA 1
ATOM 1628 C C . ARG A 1 197 ? -4.041 -13.538 -17.738 1.00 36.44 197 ARG A C 1
ATOM 1630 O O . ARG A 1 197 ? -4.855 -12.638 -17.439 1.00 36.44 197 ARG A O 1
#